Protein AF-A0A182KCG7-F1 (afdb_monomer_lite)

InterPro domains:
  IPR003410 HYR domain [PF02494] (87-164)
  IPR003410 HYR domain [PS50825] (84-166)

Organism: NCBI:txid43041

pLDDT: mean 88.71, std 16.13, range [39.72, 98.62]

Radius of gyration: 33.44 Å; chains: 1; bounding box: 53×42×130 Å

Foldseek 3Di:
DDEKDWADDAAAEDEAAPVDDFKDKDFDDHIDIPDDLVPFKQKPVRVVSDRIDIDGAAKDKMKIWGQDPPDRHIDMDIYMYGYDYDDAWDFPDADAAAEEEDDDPDQWDQAADDDTDTADPNGWDDKDKPDHRRDTDGAAKDKIKIWIAGPSGHIDIHIYIYHYHYDVVVVPDDDPDPPDDDDDDDDDDDD

Sequence (191 aa):
YPQPKLSCPISVNVELHPNETETTTVKLRRPETDVSWERDVQVEPYWVKKDSFPLPLGSLNVSYTARHPVSKLHTECNFLINVLPGSPPRVDFCPDTQVYTIEGRHQSVKATWEEPVFSDNVGVVTITKSNSPGTDFGAGSHLITYEAHDDAEWKSKCVFKIVVNVNPDQQQQPTAQSHFQLPILYNRFYF

Secondary structure (DSSP, 8-state):
-PPPPB-PPPPEEEE--TT-SSEEEEEPPPPPBSS-HHHHEEEESGGGGSSEEEEESEEEEEEEEEE-SSSS-EEEEEEEEEEE---PPEEEE-PPPEEEEE-TT-SEEE---PPPEEE-SS-EEEEEESS-TT-EEESEEEEEEEEEEETT--EEEEEEEEEEEE-GGGTT-------------------

Structur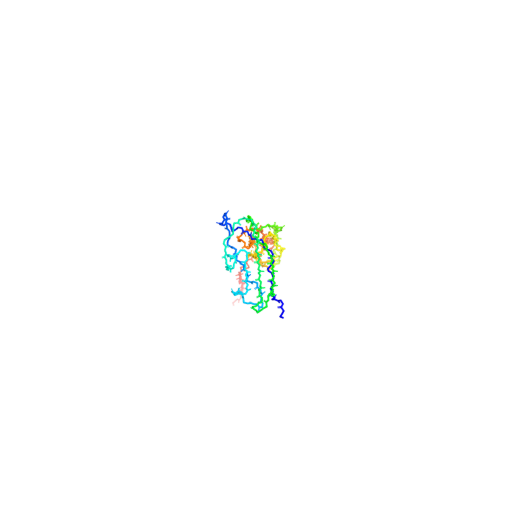e (mmCIF, N/CA/C/O backbone):
data_AF-A0A182KCG7-F1
#
_entry.id   AF-A0A182KCG7-F1
#
loop_
_atom_site.group_PDB
_atom_site.id
_atom_site.type_symbol
_atom_site.label_atom_id
_atom_site.label_alt_id
_atom_site.label_comp_id
_atom_site.label_asym_id
_atom_site.label_entity_id
_atom_site.label_seq_id
_atom_site.pdbx_PDB_ins_code
_atom_site.Cartn_x
_atom_site.Cartn_y
_atom_site.Cartn_z
_atom_site.occupancy
_atom_site.B_iso_or_equiv
_atom_site.auth_seq_id
_atom_site.auth_comp_id
_atom_site.auth_asym_id
_atom_site.auth_atom_id
_atom_site.pdbx_PDB_model_num
ATOM 1 N N . TYR A 1 1 ? 20.107 -20.471 -30.897 1.00 81.38 1 TYR A N 1
ATOM 2 C CA . TYR A 1 1 ? 20.119 -19.796 -29.585 1.00 81.38 1 TYR A CA 1
ATOM 3 C C . TYR A 1 1 ? 18.685 -19.479 -29.202 1.00 81.38 1 TYR A C 1
ATOM 5 O O . TYR A 1 1 ? 17.957 -19.075 -30.103 1.00 81.38 1 TYR A O 1
ATOM 13 N N . PRO A 1 2 ? 18.248 -19.726 -27.955 1.00 89.50 2 PRO A N 1
ATOM 14 C CA . PRO A 1 2 ? 16.919 -19.315 -27.507 1.00 89.50 2 PRO A CA 1
ATOM 15 C C . PRO A 1 2 ? 16.838 -17.787 -27.357 1.00 89.50 2 PRO A C 1
ATOM 17 O O . PRO A 1 2 ? 17.862 -17.120 -27.192 1.00 89.50 2 PRO A O 1
ATOM 20 N N . GLN A 1 3 ? 15.624 -17.238 -27.430 1.00 92.81 3 GLN A N 1
ATOM 21 C CA . GLN A 1 3 ? 15.374 -15.853 -27.023 1.00 92.81 3 GLN A CA 1
ATOM 22 C C . GLN A 1 3 ? 15.614 -15.702 -25.509 1.00 92.81 3 GLN A C 1
ATOM 24 O O . GLN A 1 3 ? 15.279 -16.632 -24.769 1.00 92.81 3 GLN A O 1
ATOM 29 N N . PRO A 1 4 ? 16.175 -14.566 -25.049 1.00 95.81 4 PRO A N 1
ATOM 30 C CA . PRO A 1 4 ? 16.338 -14.288 -23.625 1.00 95.81 4 PRO A CA 1
ATOM 31 C C . PRO A 1 4 ? 15.014 -14.363 -22.871 1.00 95.81 4 PRO A C 1
ATOM 33 O O . PRO A 1 4 ? 13.979 -13.900 -23.358 1.00 95.81 4 PRO A O 1
ATOM 36 N N . LYS A 1 5 ? 15.049 -14.897 -21.656 1.00 95.12 5 LYS A N 1
ATOM 37 C CA . LYS A 1 5 ? 13.919 -14.833 -20.735 1.00 95.12 5 LYS A CA 1
ATOM 38 C C . LYS A 1 5 ? 13.948 -13.494 -20.015 1.00 95.12 5 LYS A C 1
ATOM 40 O O . LYS A 1 5 ? 14.969 -13.103 -19.453 1.00 95.12 5 LYS A O 1
ATOM 45 N N . LEU A 1 6 ? 12.813 -12.807 -20.012 1.00 95.69 6 LEU A N 1
ATOM 46 C CA . LEU A 1 6 ? 12.610 -11.559 -19.289 1.00 95.69 6 LEU A CA 1
ATOM 47 C C . LEU A 1 6 ? 11.229 -11.605 -18.635 1.00 95.69 6 LEU A C 1
ATOM 49 O O . LEU A 1 6 ? 10.216 -11.664 -19.328 1.00 95.69 6 LEU A O 1
ATOM 53 N N . SER A 1 7 ? 11.202 -11.630 -17.306 1.00 95.25 7 SER A N 1
ATOM 54 C CA . SER A 1 7 ? 9.976 -11.543 -16.519 1.00 95.25 7 SER A CA 1
ATOM 55 C C . SER A 1 7 ? 9.577 -10.079 -16.407 1.00 95.25 7 SER A C 1
ATOM 57 O O . SER A 1 7 ? 10.252 -9.282 -15.751 1.00 95.25 7 SER A O 1
ATOM 59 N N . CYS A 1 8 ? 8.520 -9.716 -17.121 1.00 90.31 8 CYS A N 1
ATOM 60 C CA . CYS A 1 8 ? 8.134 -8.328 -17.300 1.00 90.31 8 CYS A CA 1
ATOM 61 C C . CYS A 1 8 ? 7.394 -7.792 -16.076 1.00 90.31 8 CYS A C 1
ATOM 63 O O . CYS A 1 8 ? 6.446 -8.436 -15.616 1.00 90.31 8 CYS A O 1
ATOM 65 N N . PRO A 1 9 ? 7.791 -6.616 -15.558 1.00 92.56 9 PRO A N 1
ATOM 66 C CA . PRO A 1 9 ? 7.015 -5.937 -14.537 1.00 92.56 9 PRO A CA 1
ATOM 67 C C . PRO A 1 9 ? 5.600 -5.646 -15.038 1.00 92.56 9 PRO A C 1
ATOM 69 O O . PRO A 1 9 ? 5.384 -5.374 -16.220 1.00 92.56 9 PRO A O 1
ATOM 72 N N . ILE A 1 10 ? 4.640 -5.683 -14.121 1.00 92.31 10 ILE A N 1
ATOM 73 C CA . ILE A 1 10 ? 3.302 -5.154 -14.378 1.00 92.31 10 ILE A CA 1
ATOM 74 C C . ILE A 1 10 ? 3.326 -3.629 -14.260 1.00 92.31 10 ILE A C 1
ATOM 76 O O . ILE A 1 10 ? 4.181 -3.070 -13.572 1.00 92.31 10 ILE A O 1
ATOM 80 N N . SER A 1 11 ? 2.376 -2.958 -14.909 1.00 94.19 11 SER A N 1
ATOM 81 C CA . SER A 1 11 ? 2.168 -1.528 -14.683 1.00 94.19 11 SER A CA 1
ATOM 82 C C . SER A 1 11 ? 1.791 -1.271 -13.224 1.00 94.19 11 SER A C 1
ATOM 84 O O . SER A 1 11 ? 1.017 -2.032 -12.641 1.00 94.19 11 SER A O 1
ATOM 86 N N . VAL A 1 12 ? 2.323 -0.193 -12.655 1.00 92.31 12 VAL A N 1
ATOM 87 C CA . VAL A 1 12 ? 2.143 0.165 -11.244 1.00 92.31 12 VAL A CA 1
ATOM 88 C C . VAL A 1 12 ? 1.595 1.578 -11.106 1.00 92.31 12 VAL A C 1
ATOM 90 O O . VAL A 1 12 ? 1.937 2.473 -11.883 1.00 92.31 12 VAL A O 1
ATOM 93 N N . ASN A 1 13 ? 0.758 1.767 -10.092 1.00 93.44 13 ASN A N 1
ATOM 94 C CA . ASN A 1 13 ? 0.335 3.080 -9.631 1.00 93.44 13 ASN A CA 1
ATOM 95 C C . ASN A 1 13 ? 1.096 3.388 -8.342 1.00 93.44 13 ASN A C 1
ATOM 97 O O . ASN A 1 13 ? 1.209 2.523 -7.478 1.00 93.44 13 ASN A O 1
ATOM 101 N N . VAL A 1 14 ? 1.618 4.601 -8.242 1.00 93.81 14 VAL A N 1
ATOM 102 C CA . VAL A 1 14 ? 2.327 5.122 -7.075 1.00 93.81 14 VAL A CA 1
ATOM 103 C C . VAL A 1 14 ? 1.690 6.457 -6.725 1.00 93.81 14 VAL A C 1
ATOM 105 O O . VAL A 1 14 ? 1.282 7.202 -7.616 1.00 93.81 14 VAL A O 1
ATOM 108 N N . GLU A 1 15 ? 1.598 6.769 -5.445 1.00 95.19 15 GLU A N 1
ATOM 109 C CA . GLU A 1 15 ? 1.080 8.048 -4.978 1.00 95.19 15 GLU A CA 1
ATOM 110 C C . GLU A 1 15 ? 2.187 8.958 -4.465 1.00 95.19 15 GLU A C 1
ATOM 112 O O . GLU A 1 15 ? 3.252 8.502 -4.051 1.00 95.19 15 GLU A O 1
ATOM 117 N N . LEU A 1 16 ? 1.925 10.265 -4.487 1.00 95.00 16 LEU A N 1
ATOM 118 C CA . LEU A 1 16 ? 2.764 11.214 -3.770 1.00 95.00 16 LEU A CA 1
ATOM 119 C C . LEU A 1 16 ? 2.693 10.943 -2.269 1.00 95.00 16 LEU A C 1
ATOM 121 O O . LEU A 1 16 ? 1.606 10.838 -1.696 1.00 95.00 16 LEU A O 1
ATOM 125 N N . HIS A 1 17 ? 3.858 10.914 -1.632 1.00 92.75 17 HIS A N 1
ATOM 126 C CA . HIS A 1 17 ? 3.949 10.861 -0.183 1.00 92.75 17 HIS A CA 1
ATOM 127 C C . HIS A 1 17 ? 3.281 12.110 0.442 1.00 92.75 17 HIS A C 1
ATOM 129 O O . HIS A 1 17 ? 3.408 13.198 -0.121 1.00 92.75 17 HIS A O 1
ATOM 135 N N . PRO A 1 18 ? 2.638 12.032 1.627 1.00 91.81 18 PRO A N 1
ATOM 136 C CA . PRO A 1 18 ? 1.952 13.166 2.264 1.00 91.81 18 PRO A CA 1
ATOM 137 C C . PRO A 1 18 ? 2.795 14.439 2.448 1.00 91.81 18 PRO A C 1
ATOM 139 O O . PRO A 1 18 ? 2.262 15.543 2.532 1.00 91.81 18 PRO A O 1
ATOM 142 N N . ASN A 1 19 ? 4.119 14.280 2.536 1.00 90.88 19 ASN A N 1
ATOM 143 C CA . ASN A 1 19 ? 5.079 15.380 2.693 1.00 90.88 19 ASN A CA 1
ATOM 144 C C . ASN A 1 19 ? 5.654 15.898 1.360 1.00 90.88 19 ASN A C 1
ATOM 146 O O . ASN A 1 19 ? 6.488 16.802 1.371 1.00 90.88 19 ASN A O 1
ATOM 150 N N . GLU A 1 20 ? 5.260 15.318 0.229 1.00 88.50 20 GLU A N 1
ATOM 151 C CA . GLU A 1 20 ? 5.727 15.665 -1.111 1.00 88.50 20 GLU A CA 1
ATOM 152 C C . GLU A 1 20 ? 4.579 16.284 -1.921 1.00 88.50 20 GLU A C 1
ATOM 154 O O . GLU A 1 20 ? 3.439 15.830 -1.861 1.00 88.50 20 GLU A O 1
ATOM 159 N N . THR A 1 21 ? 4.863 17.333 -2.695 1.00 82.19 21 THR A N 1
ATOM 160 C CA . THR A 1 21 ? 3.825 18.065 -3.451 1.00 82.19 21 THR A CA 1
ATOM 161 C C . THR A 1 21 ? 3.986 17.995 -4.965 1.00 82.19 21 THR A C 1
ATOM 163 O O . THR A 1 21 ? 3.053 18.329 -5.688 1.00 82.19 21 THR A O 1
ATOM 166 N N . GLU A 1 22 ? 5.155 17.588 -5.461 1.00 85.50 22 GLU A N 1
ATOM 167 C CA . GLU A 1 22 ? 5.487 17.664 -6.892 1.00 85.50 22 GLU A CA 1
ATOM 168 C C . GLU A 1 22 ? 6.018 16.347 -7.452 1.00 85.50 22 GLU A C 1
ATOM 170 O O . GLU A 1 22 ? 5.610 15.931 -8.536 1.00 85.50 22 GLU A O 1
ATOM 175 N N . THR A 1 23 ? 6.918 15.689 -6.721 1.00 93.00 23 THR A N 1
ATOM 176 C CA . THR A 1 23 ? 7.573 14.452 -7.151 1.00 93.00 23 THR A CA 1
ATOM 177 C C . THR A 1 23 ? 7.614 13.444 -6.026 1.00 93.00 23 THR A C 1
ATOM 179 O O . THR A 1 23 ? 7.797 13.850 -4.883 1.00 93.00 23 THR A O 1
ATOM 182 N N . THR A 1 24 ? 7.580 12.159 -6.369 1.00 93.25 24 THR A N 1
ATOM 183 C CA . THR A 1 24 ? 7.858 11.077 -5.424 1.00 93.25 24 THR A CA 1
ATOM 184 C C . THR A 1 24 ? 8.972 10.162 -5.901 1.00 93.25 24 THR A C 1
ATOM 186 O O . THR A 1 24 ? 9.242 10.054 -7.101 1.00 93.25 24 THR A O 1
ATOM 189 N N . THR A 1 25 ? 9.658 9.522 -4.958 1.00 92.69 25 THR A N 1
ATOM 190 C CA . THR A 1 25 ? 10.745 8.592 -5.264 1.00 92.69 25 THR A CA 1
ATOM 191 C C . THR A 1 25 ? 10.182 7.212 -5.565 1.00 92.69 25 THR A C 1
ATOM 193 O O . THR A 1 25 ? 9.774 6.482 -4.667 1.00 92.69 25 THR A O 1
ATOM 196 N N . VAL A 1 26 ? 10.243 6.808 -6.832 1.00 92.94 26 VAL A N 1
ATOM 197 C CA . VAL A 1 26 ? 9.834 5.469 -7.253 1.00 92.94 26 VAL A CA 1
ATOM 198 C C . VAL A 1 26 ? 11.023 4.522 -7.159 1.00 92.94 26 VAL A C 1
ATOM 200 O O . VAL A 1 26 ? 12.114 4.816 -7.656 1.00 92.94 26 VAL A O 1
ATOM 203 N N . LYS A 1 27 ? 10.806 3.361 -6.536 1.00 91.19 27 LYS A N 1
ATOM 204 C CA . LYS A 1 27 ? 11.775 2.265 -6.472 1.00 91.19 27 LYS A CA 1
ATOM 205 C C . LYS A 1 27 ? 11.254 1.071 -7.257 1.00 91.19 27 LYS A C 1
ATOM 207 O O . LYS A 1 27 ? 10.249 0.470 -6.889 1.00 91.19 27 LYS A O 1
ATOM 212 N N . LEU A 1 28 ? 11.966 0.690 -8.313 1.00 89.50 28 LEU A N 1
ATOM 213 C CA . LEU A 1 28 ? 11.598 -0.467 -9.123 1.00 89.50 28 LEU A CA 1
ATOM 214 C C . LEU A 1 28 ? 12.374 -1.706 -8.694 1.00 89.50 28 LEU A C 1
ATOM 216 O O . LEU A 1 28 ? 13.587 -1.673 -8.478 1.00 89.50 28 LEU A O 1
ATOM 220 N N . ARG A 1 29 ? 11.676 -2.841 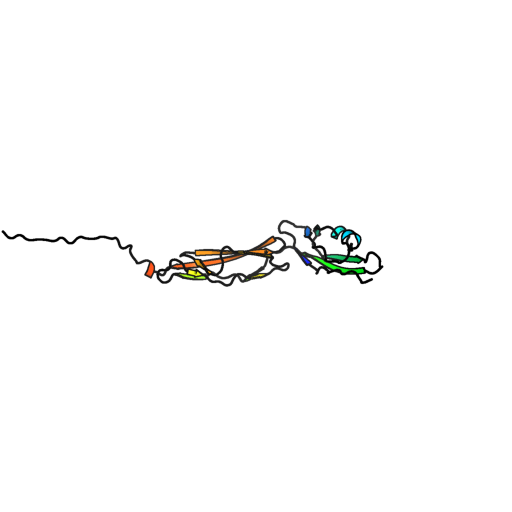-8.621 1.00 87.81 29 ARG A N 1
ATOM 221 C CA . ARG A 1 29 ? 12.342 -4.138 -8.518 1.00 87.81 29 ARG A CA 1
ATOM 222 C C . ARG A 1 29 ? 12.936 -4.490 -9.880 1.00 87.81 29 ARG A C 1
ATOM 224 O O . ARG A 1 29 ? 12.253 -4.402 -10.897 1.00 87.81 29 ARG A O 1
ATOM 231 N N . ARG A 1 30 ? 14.192 -4.941 -9.886 1.00 90.38 30 ARG A N 1
ATOM 232 C CA . ARG A 1 30 ? 14.831 -5.457 -11.102 1.00 90.38 30 ARG A CA 1
ATOM 233 C C . ARG A 1 30 ? 14.049 -6.667 -11.636 1.00 90.38 30 ARG A C 1
ATOM 235 O O . ARG A 1 30 ? 13.668 -7.522 -10.832 1.00 90.38 30 ARG A O 1
ATOM 242 N N . PRO A 1 31 ? 13.816 -6.754 -12.955 1.00 92.00 31 PRO A N 1
ATOM 243 C CA . PRO A 1 31 ? 13.122 -7.884 -13.551 1.00 92.00 31 PRO A CA 1
ATOM 244 C C . PRO A 1 31 ? 13.988 -9.144 -13.467 1.00 92.00 31 PRO A C 1
ATOM 246 O O . PRO A 1 31 ? 15.219 -9.079 -13.506 1.00 92.00 31 PRO A O 1
ATOM 249 N N . GLU A 1 32 ? 13.346 -10.305 -13.394 1.00 94.50 32 GLU A N 1
ATOM 250 C CA . GLU A 1 32 ? 14.059 -11.578 -13.483 1.00 94.50 32 GLU A CA 1
ATOM 251 C C . GLU A 1 32 ? 14.421 -11.866 -14.942 1.00 94.50 32 GLU A C 1
ATOM 253 O O . GLU A 1 32 ? 13.578 -11.780 -15.836 1.00 94.50 32 GLU A O 1
ATOM 258 N N . THR A 1 33 ? 15.681 -12.207 -15.203 1.00 95.44 33 THR A N 1
ATOM 259 C CA . THR A 1 33 ? 16.167 -12.500 -16.554 1.00 95.44 33 THR A CA 1
ATOM 260 C C . THR A 1 33 ? 17.321 -13.498 -16.523 1.00 95.44 33 THR A C 1
ATOM 262 O O . THR A 1 33 ? 18.000 -13.639 -15.507 1.00 95.44 33 THR A O 1
ATOM 265 N N . ASP A 1 34 ? 17.534 -14.210 -17.631 1.00 95.25 34 ASP A N 1
ATOM 266 C CA . ASP A 1 34 ? 18.640 -15.157 -17.813 1.00 95.25 34 ASP A CA 1
ATOM 267 C C . ASP A 1 34 ? 19.892 -14.536 -18.465 1.00 95.25 34 ASP A C 1
ATOM 269 O O . ASP A 1 34 ? 20.889 -15.232 -18.670 1.00 95.25 34 ASP A O 1
ATOM 273 N N . VAL A 1 35 ? 19.874 -13.230 -18.759 1.00 95.38 35 VAL A N 1
ATOM 274 C CA . VAL A 1 35 ? 21.031 -12.468 -19.262 1.00 95.38 35 VAL A CA 1
ATOM 275 C C . VAL A 1 35 ? 21.566 -11.480 -18.218 1.00 95.38 35 VAL A C 1
ATOM 277 O O . VAL A 1 35 ? 20.955 -11.247 -17.178 1.00 95.38 35 VAL A O 1
ATOM 280 N N . SER A 1 36 ? 22.737 -10.882 -18.462 1.00 95.06 36 SER A N 1
ATOM 281 C CA . SER A 1 36 ? 23.317 -9.919 -17.517 1.00 95.06 36 SER A CA 1
ATOM 282 C C . SER A 1 36 ? 22.550 -8.596 -17.529 1.00 95.06 36 SER A C 1
ATOM 284 O O . SER A 1 36 ? 22.545 -7.900 -18.542 1.00 95.06 36 SER A O 1
ATOM 286 N N . TRP A 1 37 ? 21.975 -8.198 -16.391 1.00 93.94 37 TRP A N 1
ATOM 287 C CA . TRP A 1 37 ? 21.293 -6.904 -16.233 1.00 93.94 37 TRP A CA 1
ATOM 288 C C . TRP A 1 37 ? 22.163 -5.712 -16.664 1.00 93.94 37 TRP A C 1
ATOM 290 O O . TRP A 1 37 ? 21.715 -4.821 -17.387 1.00 93.94 37 TRP A O 1
ATOM 300 N N . GLU A 1 38 ? 23.435 -5.698 -16.265 1.00 94.00 38 GLU A N 1
ATOM 301 C CA . GLU A 1 38 ? 24.303 -4.548 -16.526 1.00 94.00 38 GLU A CA 1
ATOM 302 C C . GLU A 1 38 ? 24.696 -4.434 -17.997 1.00 94.00 38 GLU A C 1
ATOM 304 O O . GLU A 1 38 ? 24.665 -3.342 -18.565 1.00 94.00 38 GLU A O 1
ATOM 309 N N . ARG A 1 39 ? 25.021 -5.567 -18.624 1.00 94.69 39 ARG A N 1
ATOM 310 C CA . ARG A 1 39 ? 25.594 -5.599 -19.974 1.00 94.69 39 ARG A CA 1
ATOM 311 C C . ARG A 1 39 ? 24.550 -5.791 -21.069 1.00 94.69 39 ARG A C 1
ATOM 313 O O . ARG A 1 39 ? 24.646 -5.162 -22.117 1.00 94.69 39 ARG A O 1
ATOM 320 N N . ASP A 1 40 ? 23.593 -6.679 -20.835 1.00 95.69 40 ASP A N 1
ATOM 321 C CA . ASP A 1 40 ? 22.749 -7.255 -21.883 1.00 95.69 40 ASP A CA 1
ATOM 322 C C . ASP A 1 40 ? 21.303 -6.725 -21.840 1.00 95.69 40 ASP A C 1
ATOM 324 O O . ASP A 1 40 ? 20.550 -6.930 -22.794 1.00 95.69 40 ASP A O 1
ATOM 328 N N . VAL A 1 41 ? 20.914 -6.018 -20.768 1.00 95.75 41 VAL A N 1
ATOM 329 C CA . VAL A 1 41 ? 19.599 -5.371 -20.642 1.00 95.75 41 VAL A CA 1
ATOM 330 C C . VAL A 1 41 ? 19.702 -3.863 -20.868 1.00 95.75 41 VAL A C 1
ATOM 332 O O . VAL A 1 41 ? 20.442 -3.145 -20.185 1.00 95.75 41 VAL A O 1
ATOM 335 N N . GLN A 1 42 ? 18.927 -3.376 -21.831 1.00 95.94 42 GLN A N 1
ATOM 336 C CA . GLN A 1 42 ? 18.728 -1.960 -22.120 1.00 95.94 42 GLN A CA 1
ATOM 337 C C . GLN A 1 42 ? 17.396 -1.503 -21.528 1.00 95.94 42 GLN A C 1
ATOM 339 O O . GLN A 1 42 ? 16.414 -2.240 -21.562 1.00 95.94 42 GLN A O 1
ATOM 344 N N . VAL A 1 43 ? 17.385 -0.292 -20.980 1.00 96.19 43 VAL A N 1
ATOM 345 C CA . VAL A 1 43 ? 16.207 0.321 -20.365 1.00 96.19 43 VAL A CA 1
ATOM 346 C C . VAL A 1 43 ? 15.959 1.654 -21.047 1.00 96.19 43 VAL A C 1
ATOM 348 O O . VAL A 1 43 ? 16.896 2.437 -21.206 1.00 96.19 43 VAL A O 1
ATOM 351 N N . GLU A 1 44 ? 14.713 1.921 -21.411 1.00 96.31 44 GLU A N 1
ATOM 352 C CA . GLU A 1 44 ? 14.280 3.203 -21.947 1.00 96.31 44 GLU A CA 1
ATOM 353 C C . GLU A 1 44 ? 13.116 3.754 -21.108 1.00 96.31 44 GLU A C 1
ATOM 355 O O . GLU A 1 44 ? 12.123 3.054 -20.930 1.00 96.31 44 GLU A O 1
ATOM 360 N N . PRO A 1 45 ? 13.224 4.980 -20.565 1.00 96.12 45 PRO A N 1
ATOM 361 C CA . PRO A 1 45 ? 14.389 5.860 -20.642 1.00 96.12 45 PRO A CA 1
ATOM 362 C C . PRO A 1 45 ? 15.569 5.381 -19.776 1.00 96.12 45 PRO A C 1
ATOM 364 O O . PRO A 1 45 ? 15.392 4.838 -18.690 1.00 96.12 45 PRO A O 1
ATOM 367 N N . TYR A 1 46 ? 16.802 5.620 -20.239 1.00 94.56 46 TYR A N 1
ATOM 368 C CA . TYR A 1 46 ? 18.025 5.045 -19.646 1.00 94.56 46 TYR A CA 1
ATOM 369 C C . TYR A 1 46 ? 18.218 5.346 -18.152 1.00 94.56 46 TYR A C 1
ATOM 371 O O . TYR A 1 46 ? 18.826 4.557 -17.428 1.00 94.56 46 TYR A O 1
ATOM 379 N N . TRP A 1 47 ? 17.709 6.484 -17.674 1.00 92.94 47 TRP A N 1
ATOM 380 C CA . TRP A 1 47 ? 17.832 6.897 -16.279 1.00 92.94 47 TRP A CA 1
ATOM 381 C C . TRP A 1 47 ? 16.976 6.052 -15.320 1.00 92.94 47 TRP A C 1
ATOM 383 O O . TRP A 1 47 ? 17.290 6.022 -14.131 1.00 92.94 47 TRP A O 1
ATOM 393 N N . VAL A 1 48 ? 15.986 5.304 -15.829 1.00 93.56 48 VAL A N 1
ATOM 394 C CA . VAL A 1 48 ? 15.174 4.328 -15.072 1.00 93.56 48 VAL A CA 1
ATOM 395 C C . VAL A 1 48 ? 15.970 3.071 -14.714 1.00 93.56 48 VAL A C 1
ATOM 397 O O . VAL A 1 48 ? 15.564 2.305 -13.849 1.00 93.56 48 VAL A O 1
ATOM 400 N N . LYS A 1 49 ? 17.146 2.853 -15.322 1.00 92.06 49 LYS A N 1
ATOM 401 C CA . LYS A 1 49 ? 18.023 1.727 -14.959 1.00 92.06 49 LYS A CA 1
ATOM 402 C C . LYS A 1 49 ? 18.564 1.828 -13.519 1.00 92.06 49 LYS A C 1
ATOM 404 O O . LYS A 1 49 ? 19.095 0.850 -12.999 1.00 92.06 49 LYS A O 1
ATOM 409 N N . LYS A 1 50 ? 18.448 3.000 -12.880 1.00 89.44 50 LYS A N 1
ATOM 410 C CA . LYS A 1 50 ? 18.767 3.208 -11.460 1.00 89.44 50 LYS A CA 1
ATOM 411 C C . LYS A 1 50 ? 17.741 2.506 -10.567 1.00 89.44 50 LYS A C 1
ATOM 413 O O . LYS A 1 50 ? 16.575 2.408 -10.923 1.00 89.44 50 LYS A O 1
ATOM 418 N N . ASP A 1 51 ? 18.160 2.096 -9.371 1.00 82.88 51 ASP A N 1
ATOM 419 C CA . ASP A 1 51 ? 17.264 1.419 -8.422 1.00 82.88 51 ASP A CA 1
ATOM 420 C C . ASP A 1 51 ? 16.145 2.345 -7.895 1.00 82.88 51 ASP A C 1
ATOM 422 O O . ASP A 1 51 ? 15.058 1.869 -7.567 1.00 82.88 51 ASP A O 1
ATOM 426 N N . SER A 1 52 ? 16.392 3.659 -7.827 1.00 92.12 52 SER A N 1
ATOM 427 C CA . SER A 1 52 ? 15.388 4.666 -7.474 1.00 92.12 52 SER A CA 1
ATOM 428 C C . SER A 1 52 ? 15.577 5.978 -8.233 1.00 92.12 52 SER A C 1
ATOM 430 O O . SER A 1 52 ? 16.696 6.358 -8.603 1.00 92.12 52 SER A O 1
ATOM 432 N N . PHE A 1 53 ? 14.468 6.671 -8.482 1.00 93.69 53 PHE A N 1
ATOM 433 C CA . PHE A 1 53 ? 14.452 7.952 -9.183 1.00 93.69 53 PHE A CA 1
ATOM 434 C C . PHE A 1 53 ? 13.177 8.748 -8.854 1.00 93.69 53 PHE A C 1
ATOM 436 O O . PHE A 1 53 ? 12.129 8.148 -8.613 1.00 93.69 53 PHE A O 1
ATOM 443 N N . PRO A 1 54 ? 13.248 10.092 -8.838 1.00 94.12 54 PRO A N 1
ATOM 444 C CA . PRO A 1 54 ? 12.074 10.927 -8.630 1.00 94.12 54 PRO A CA 1
ATOM 445 C C . PRO A 1 54 ? 11.229 10.988 -9.904 1.00 94.12 54 PRO A C 1
ATOM 447 O O . PRO A 1 54 ? 11.769 11.174 -10.998 1.00 94.12 54 PRO A O 1
ATOM 450 N N . LEU A 1 55 ? 9.911 10.879 -9.761 1.00 95.25 55 LEU A N 1
ATOM 451 C CA . LEU A 1 55 ? 8.948 11.103 -10.835 1.00 95.25 55 LEU A CA 1
ATOM 452 C C . LEU A 1 55 ? 7.911 12.149 -10.421 1.00 95.25 55 LEU A C 1
ATOM 454 O O . LEU A 1 55 ? 7.417 12.085 -9.293 1.00 95.25 55 LEU A O 1
ATOM 458 N N . PRO A 1 56 ? 7.556 13.087 -11.316 1.00 95.56 56 PRO A N 1
ATOM 459 C CA . PRO A 1 56 ? 6.417 13.965 -11.106 1.00 95.56 56 PRO A CA 1
ATOM 460 C C . PRO A 1 56 ? 5.097 13.226 -11.343 1.00 95.56 56 PRO A C 1
ATOM 462 O O . PRO A 1 56 ? 5.081 12.128 -11.903 1.00 95.56 56 PRO A O 1
ATOM 465 N N . LEU A 1 57 ? 3.991 13.878 -10.983 1.00 94.56 57 LEU A N 1
ATOM 466 C CA . LEU A 1 57 ? 2.644 13.450 -11.368 1.00 94.56 57 LEU A CA 1
ATOM 467 C C . LEU A 1 57 ? 2.539 13.173 -12.878 1.00 94.56 57 LEU A C 1
ATOM 469 O O . LEU A 1 57 ? 3.045 13.938 -13.703 1.00 94.56 57 LEU A O 1
ATOM 473 N N . GLY A 1 58 ? 1.823 12.107 -13.232 1.00 95.00 58 GLY A N 1
ATOM 474 C CA . GLY A 1 58 ? 1.612 11.682 -14.615 1.00 95.00 58 GLY A CA 1
ATOM 475 C C . GLY A 1 58 ? 2.062 10.247 -14.870 1.00 95.00 58 GLY A C 1
ATOM 476 O O . GLY A 1 58 ? 2.245 9.461 -13.947 1.00 95.00 58 GLY A O 1
ATOM 477 N N . SER A 1 59 ? 2.220 9.891 -16.142 1.00 95.75 59 SER A N 1
ATOM 478 C CA . SER A 1 59 ? 2.535 8.522 -16.557 1.00 95.75 59 SER A CA 1
ATOM 479 C C . SER A 1 59 ? 3.886 8.456 -17.258 1.00 95.75 59 SER A C 1
ATOM 481 O O . SER A 1 59 ? 4.151 9.226 -18.182 1.00 95.75 59 SER A O 1
ATOM 483 N N . LEU A 1 60 ? 4.713 7.490 -16.866 1.00 96.31 60 LEU A N 1
ATOM 484 C CA . LEU A 1 60 ? 5.965 7.150 -17.531 1.00 96.31 60 LEU A CA 1
ATOM 485 C C . LEU A 1 60 ? 5.860 5.763 -18.162 1.00 96.31 60 LEU A C 1
ATOM 487 O O . LEU A 1 60 ? 5.580 4.787 -17.470 1.00 96.31 60 LEU A O 1
ATOM 491 N N . ASN A 1 61 ? 6.137 5.670 -19.461 1.00 96.62 61 ASN A N 1
ATOM 492 C CA . ASN A 1 61 ? 6.300 4.389 -20.141 1.00 96.62 61 ASN A CA 1
ATOM 493 C C . ASN A 1 61 ? 7.758 3.939 -20.071 1.00 96.62 61 ASN A C 1
ATOM 495 O O . ASN A 1 61 ? 8.653 4.694 -20.457 1.00 96.62 61 ASN A O 1
ATOM 499 N N . VAL A 1 62 ? 7.976 2.720 -19.587 1.00 96.31 62 VAL A N 1
ATOM 500 C CA . VAL A 1 62 ? 9.297 2.113 -19.445 1.00 96.31 62 VAL A CA 1
ATOM 501 C C . VAL A 1 62 ? 9.377 0.880 -20.332 1.00 96.31 62 VAL A C 1
ATOM 503 O O . VAL A 1 62 ? 8.544 -0.014 -20.208 1.00 96.31 62 VAL A O 1
ATOM 506 N N . SER A 1 63 ? 10.402 0.818 -21.183 1.00 96.31 63 SER A N 1
ATOM 507 C CA . SER A 1 63 ? 10.749 -0.357 -21.987 1.00 96.31 63 SER A CA 1
ATOM 508 C C . SER A 1 63 ? 12.002 -1.030 -21.441 1.00 96.31 63 SER A C 1
ATOM 510 O O . SER A 1 63 ? 13.032 -0.382 -21.231 1.00 96.31 63 SER A O 1
ATOM 512 N N . TYR A 1 64 ? 11.934 -2.343 -21.238 1.00 96.56 64 TYR A N 1
ATOM 513 C CA . TYR A 1 64 ? 13.084 -3.201 -20.976 1.00 96.56 64 TYR A CA 1
ATOM 514 C C . TYR A 1 64 ? 13.342 -4.092 -22.183 1.00 96.56 64 TYR A C 1
ATOM 516 O O . TYR A 1 64 ? 12.461 -4.829 -22.612 1.00 96.56 64 TYR A O 1
ATOM 524 N N . THR A 1 65 ? 14.575 -4.086 -22.683 1.00 96.44 65 THR A N 1
ATOM 525 C CA . THR A 1 65 ? 15.022 -4.943 -23.786 1.00 96.44 65 THR A CA 1
ATOM 526 C C . THR A 1 65 ? 16.194 -5.810 -23.338 1.00 96.44 65 THR A C 1
ATOM 528 O O . THR A 1 65 ? 17.306 -5.315 -23.153 1.00 96.44 65 THR A O 1
ATOM 531 N N . ALA A 1 66 ? 15.971 -7.116 -23.205 1.00 97.12 66 ALA A N 1
ATOM 532 C CA . ALA A 1 66 ? 17.008 -8.109 -22.935 1.00 97.12 66 ALA A CA 1
ATOM 533 C C . ALA A 1 66 ? 17.558 -8.670 -24.253 1.00 97.12 66 ALA A C 1
ATOM 535 O O . ALA A 1 66 ? 16.809 -9.239 -25.050 1.00 97.12 66 ALA A O 1
ATOM 536 N N . ARG A 1 67 ? 18.865 -8.532 -24.500 1.00 96.00 67 ARG A N 1
ATOM 537 C CA . ARG A 1 67 ? 19.532 -9.017 -25.721 1.00 96.00 67 ARG A CA 1
ATOM 538 C C . ARG A 1 67 ? 20.378 -10.247 -25.423 1.00 96.00 67 ARG A C 1
ATOM 540 O O . ARG A 1 67 ? 21.104 -10.295 -24.439 1.00 96.00 67 ARG A O 1
ATOM 547 N N . HIS A 1 68 ? 20.328 -11.249 -26.295 1.00 95.94 68 HIS A N 1
ATOM 548 C CA . HIS A 1 68 ? 21.213 -12.400 -26.170 1.00 95.94 68 HIS A CA 1
ATOM 549 C C . HIS A 1 68 ? 22.661 -11.970 -26.494 1.00 95.94 68 HIS A C 1
ATOM 551 O O . HIS A 1 68 ? 22.880 -11.335 -27.521 1.00 95.94 68 HIS A O 1
ATOM 557 N N . PRO A 1 69 ? 23.685 -12.357 -25.710 1.00 91.88 69 PRO A N 1
ATOM 558 C CA . PRO A 1 69 ? 25.045 -11.819 -25.863 1.00 91.88 69 PRO A CA 1
ATOM 559 C C . PRO A 1 69 ? 25.736 -12.209 -27.181 1.00 91.88 69 PRO A C 1
ATOM 561 O O . PRO A 1 69 ? 26.555 -11.464 -27.707 1.00 91.88 69 PRO A O 1
ATOM 564 N N . VAL A 1 70 ? 25.420 -13.394 -27.718 1.00 92.44 70 VAL A N 1
ATOM 565 C CA . VAL A 1 70 ? 26.036 -13.923 -28.957 1.00 92.44 70 VAL A CA 1
ATOM 566 C C . VAL A 1 70 ? 25.126 -13.816 -30.185 1.00 92.44 70 VAL A C 1
ATOM 568 O O . VAL A 1 70 ? 25.598 -13.722 -31.313 1.00 92.44 70 VAL A O 1
ATOM 571 N N . SER A 1 71 ? 23.808 -13.860 -29.990 1.00 92.25 71 SER A N 1
ATOM 572 C CA . SER A 1 71 ? 22.849 -13.917 -31.094 1.00 92.25 71 SER A CA 1
ATOM 573 C C . SER A 1 71 ? 22.133 -12.579 -31.202 1.00 92.25 71 SER A C 1
ATOM 575 O O . SER A 1 71 ? 22.094 -11.822 -30.244 1.00 92.25 71 SER A O 1
ATOM 577 N N . LYS A 1 72 ? 21.525 -12.272 -32.348 1.00 89.69 72 LYS A N 1
ATOM 578 C CA . LYS A 1 72 ? 20.758 -11.023 -32.515 1.00 89.69 72 LYS A CA 1
ATOM 579 C C . LYS A 1 72 ? 19.353 -11.078 -31.890 1.00 89.69 72 LYS A C 1
ATOM 581 O O . LYS A 1 72 ? 18.564 -10.153 -32.072 1.00 89.69 72 LYS A O 1
ATOM 586 N N . LEU A 1 73 ? 19.020 -12.171 -31.201 1.00 96.00 73 LEU A N 1
ATOM 587 C CA . LEU A 1 73 ? 17.717 -12.358 -30.573 1.00 96.00 73 LEU A CA 1
ATOM 588 C C . LEU A 1 73 ? 17.592 -11.481 -29.327 1.00 96.00 73 LEU A C 1
ATOM 590 O O . LEU A 1 73 ? 18.545 -11.325 -28.565 1.00 96.00 73 LEU A O 1
ATOM 594 N N . HIS A 1 74 ? 16.403 -10.932 -29.124 1.00 95.88 74 HIS A N 1
ATOM 595 C CA . HIS A 1 74 ? 16.068 -10.116 -27.968 1.00 95.88 74 HIS A CA 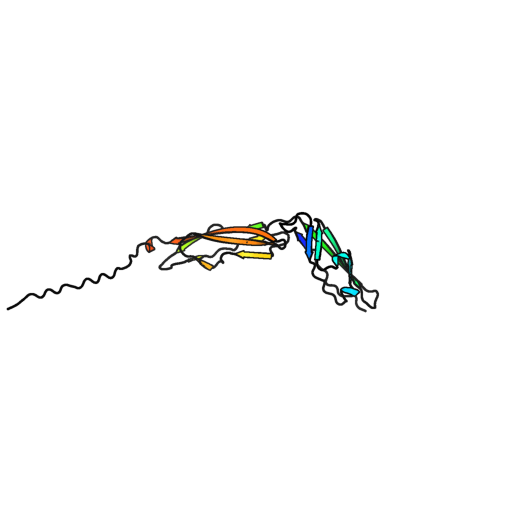1
ATOM 596 C C . HIS A 1 74 ? 14.608 -10.334 -27.575 1.00 95.88 74 HIS A C 1
ATOM 598 O O . HIS A 1 74 ? 13.814 -10.826 -28.380 1.00 95.88 74 HIS A O 1
ATOM 604 N N . THR A 1 75 ? 14.302 -9.954 -26.342 1.00 96.75 75 THR A N 1
ATOM 605 C CA . THR A 1 75 ? 12.959 -9.928 -25.765 1.00 96.75 75 THR A CA 1
ATOM 606 C C . THR A 1 75 ? 12.746 -8.540 -25.186 1.00 96.75 75 THR A C 1
ATOM 608 O O . THR A 1 75 ? 13.617 -8.032 -24.479 1.00 96.75 75 THR A O 1
ATOM 611 N N . GLU A 1 76 ? 11.614 -7.926 -25.502 1.00 95.62 76 GLU A N 1
ATOM 612 C CA . GLU A 1 76 ? 11.252 -6.588 -25.042 1.00 95.62 76 GLU A CA 1
ATOM 613 C C . GLU A 1 76 ? 9.927 -6.634 -24.286 1.00 95.62 76 GLU A C 1
ATOM 615 O O . GLU A 1 76 ? 9.038 -7.418 -24.630 1.00 95.62 76 GLU A O 1
ATOM 620 N N . CYS A 1 77 ? 9.782 -5.778 -23.277 1.00 94.38 77 CYS A N 1
ATOM 621 C CA . CYS A 1 77 ? 8.479 -5.472 -22.716 1.00 94.38 77 CYS A CA 1
ATOM 622 C C . CYS A 1 77 ? 8.374 -4.071 -22.145 1.00 94.38 77 CYS A C 1
ATOM 624 O O . CYS A 1 77 ? 9.357 -3.469 -21.719 1.00 94.38 77 CYS A O 1
ATOM 626 N N . ASN A 1 78 ? 7.127 -3.605 -22.120 1.00 95.81 78 ASN A N 1
ATOM 627 C CA . ASN A 1 78 ? 6.752 -2.261 -21.732 1.00 95.81 78 ASN A CA 1
ATOM 628 C C . ASN A 1 78 ? 5.798 -2.307 -20.546 1.00 95.81 78 ASN A C 1
ATOM 630 O O . ASN A 1 78 ? 4.907 -3.158 -20.501 1.00 95.81 78 ASN A O 1
ATOM 634 N N . PHE A 1 79 ? 5.957 -1.368 -19.624 1.00 95.81 79 PHE A N 1
ATOM 635 C CA . PHE A 1 79 ? 5.049 -1.171 -18.502 1.00 95.81 79 PHE A CA 1
ATOM 636 C C . PHE A 1 79 ? 4.933 0.315 -18.169 1.00 95.81 79 PHE A C 1
ATOM 638 O O . PHE A 1 79 ? 5.812 1.118 -18.488 1.00 95.81 79 PHE A O 1
ATOM 645 N N . LEU A 1 80 ? 3.820 0.680 -17.536 1.00 96.19 80 LEU A N 1
ATOM 646 C CA . LEU A 1 80 ? 3.550 2.053 -17.128 1.00 96.19 80 LEU A CA 1
ATOM 647 C C . LEU A 1 80 ? 3.802 2.232 -15.636 1.00 96.19 80 LEU A C 1
ATOM 649 O O . LEU A 1 80 ? 3.437 1.381 -14.826 1.00 96.19 80 LEU A O 1
ATOM 653 N N . ILE A 1 81 ? 4.365 3.381 -15.286 1.00 95.88 81 ILE A N 1
ATOM 654 C CA . ILE A 1 81 ? 4.402 3.893 -13.921 1.00 95.88 81 ILE A CA 1
ATOM 655 C C . ILE A 1 81 ? 3.508 5.123 -13.900 1.00 95.88 81 ILE A C 1
ATOM 657 O O . ILE A 1 81 ? 3.829 6.120 -14.547 1.00 95.88 81 ILE A O 1
ATOM 661 N N . ASN A 1 82 ? 2.385 5.051 -13.191 1.00 95.12 82 ASN A N 1
ATOM 662 C CA . ASN A 1 82 ? 1.491 6.189 -13.010 1.00 95.12 82 ASN A CA 1
ATOM 663 C C . ASN A 1 82 ? 1.713 6.782 -11.624 1.00 95.12 82 ASN A C 1
ATOM 665 O O . ASN A 1 82 ? 1.494 6.101 -10.628 1.00 95.12 82 ASN A O 1
ATOM 669 N N . VAL A 1 83 ? 2.117 8.045 -11.569 1.00 95.69 83 VAL A N 1
ATOM 670 C CA . VAL A 1 83 ? 2.202 8.817 -10.334 1.00 95.69 83 VAL A CA 1
ATOM 671 C C . VAL A 1 83 ? 0.921 9.628 -10.188 1.00 95.69 83 VAL A C 1
ATOM 673 O O . VAL A 1 83 ? 0.624 10.503 -11.009 1.00 95.69 83 VAL A O 1
ATOM 676 N N . LEU A 1 84 ? 0.153 9.304 -9.157 1.00 94.12 84 LEU A N 1
ATOM 677 C CA . LEU A 1 84 ? -1.142 9.891 -8.847 1.00 94.12 84 LEU A CA 1
ATOM 678 C C . LEU A 1 84 ? -1.020 10.870 -7.667 1.00 94.12 84 LEU A C 1
ATOM 680 O O . LEU A 1 84 ? -0.092 10.757 -6.860 1.00 94.12 84 LEU A O 1
ATOM 684 N N . PRO A 1 85 ? -1.945 11.839 -7.539 1.00 93.38 85 PRO A N 1
ATOM 685 C CA . PRO A 1 85 ? -2.102 12.577 -6.293 1.00 93.38 85 PRO A CA 1
ATOM 686 C C . PRO A 1 85 ? -2.373 11.600 -5.149 1.00 93.38 85 PRO A C 1
ATOM 688 O O . PRO A 1 85 ? -3.137 10.658 -5.334 1.00 93.38 85 PRO A O 1
ATOM 691 N N . GLY A 1 86 ? -1.755 11.839 -3.996 1.00 92.38 86 GLY A N 1
ATOM 692 C CA . GLY A 1 86 ? -1.929 10.977 -2.836 1.00 92.38 86 GLY A CA 1
ATOM 693 C C . GLY A 1 86 ? -3.283 11.152 -2.154 1.00 92.38 86 GLY A C 1
ATOM 694 O O . GLY A 1 86 ? -3.812 12.270 -2.097 1.00 92.38 86 GLY A O 1
ATOM 695 N N . SER A 1 87 ? -3.840 10.063 -1.631 1.00 94.12 87 SER A N 1
ATOM 696 C CA . SER A 1 87 ? -5.073 10.100 -0.850 1.00 94.12 87 SER A CA 1
ATOM 697 C C . SER A 1 87 ? -5.054 9.072 0.279 1.00 94.12 87 SER A C 1
ATOM 699 O O . SER A 1 87 ? -4.487 8.008 0.116 1.00 94.12 87 SER A O 1
ATOM 701 N N . PRO A 1 88 ? -5.650 9.366 1.448 1.00 95.81 88 PRO A N 1
ATOM 702 C CA . PRO A 1 88 ? -5.678 8.400 2.535 1.00 95.81 88 PRO A CA 1
ATOM 703 C C . PRO A 1 88 ? -6.604 7.217 2.234 1.00 95.81 88 PRO A C 1
ATOM 705 O O . PRO A 1 88 ? -7.672 7.434 1.647 1.00 95.81 88 PRO A O 1
ATOM 708 N N . PRO A 1 89 ? -6.303 6.017 2.777 1.00 97.62 89 PRO A N 1
ATOM 709 C CA . PRO A 1 89 ? -7.155 4.852 2.601 1.00 97.62 89 PRO A CA 1
ATOM 710 C C . PRO A 1 89 ? -8.594 5.135 3.021 1.00 97.62 89 PRO A C 1
ATOM 712 O O . PRO A 1 89 ? -8.856 5.692 4.094 1.00 97.62 89 PRO A O 1
ATOM 715 N N . ARG A 1 90 ? -9.560 4.698 2.220 1.00 97.50 90 ARG A N 1
ATOM 716 C CA . ARG A 1 90 ? -10.977 4.802 2.552 1.00 97.50 90 ARG A CA 1
ATOM 717 C C . ARG A 1 90 ? -11.341 3.788 3.629 1.00 97.50 90 ARG A C 1
ATOM 719 O O . ARG A 1 90 ? -10.974 2.621 3.553 1.00 97.50 90 ARG A O 1
ATOM 726 N N . VAL A 1 91 ? -12.123 4.229 4.610 1.00 98.06 91 VAL A N 1
ATOM 727 C CA . VAL A 1 91 ? -12.746 3.349 5.605 1.00 98.06 91 VAL A CA 1
ATOM 728 C C . VAL A 1 91 ? -14.065 2.838 5.023 1.00 98.06 91 VAL A C 1
ATOM 730 O O . VAL A 1 91 ? -15.046 3.578 4.989 1.00 98.06 91 VAL A O 1
ATOM 733 N N . ASP A 1 92 ? -14.084 1.603 4.526 1.00 98.12 92 ASP A N 1
ATOM 734 C CA . ASP A 1 92 ? -15.288 0.983 3.952 1.00 98.12 92 ASP A CA 1
ATOM 735 C C . ASP A 1 92 ? -16.243 0.482 5.034 1.00 98.12 92 ASP A C 1
ATOM 737 O O . ASP A 1 92 ? -17.462 0.530 4.873 1.00 98.12 92 ASP A O 1
ATOM 741 N N . PHE A 1 93 ? -15.683 0.010 6.148 1.00 98.25 93 PHE A N 1
ATOM 742 C CA . PHE A 1 93 ? -16.439 -0.438 7.306 1.00 98.25 93 PHE A CA 1
ATOM 743 C C . PHE A 1 93 ? -15.704 -0.087 8.596 1.00 98.25 93 PHE A C 1
ATOM 745 O O . PHE A 1 93 ? -14.503 -0.321 8.728 1.00 98.25 93 PHE A O 1
ATOM 752 N N . CYS A 1 94 ? -16.447 0.446 9.562 1.00 98.19 94 CYS A N 1
ATOM 753 C CA . CYS A 1 94 ? -15.974 0.721 10.909 1.00 98.19 94 CYS A CA 1
ATOM 754 C C . CYS A 1 94 ? -17.073 0.306 11.897 1.00 98.19 94 CYS A C 1
ATOM 756 O O . CYS A 1 94 ? -18.204 0.768 11.734 1.00 98.19 94 CYS A O 1
ATOM 758 N N . PRO A 1 95 ? -16.789 -0.556 12.889 1.00 98.19 95 PRO A N 1
ATOM 759 C CA . PRO A 1 95 ? -17.795 -0.992 13.848 1.00 98.19 95 PRO A CA 1
ATOM 760 C C . PRO A 1 95 ? -18.384 0.166 14.647 1.00 98.19 95 PRO A C 1
ATOM 762 O O . PRO A 1 95 ? -17.680 1.101 15.023 1.00 98.19 95 PRO A O 1
ATOM 765 N N . ASP A 1 96 ? -19.658 0.047 15.004 1.00 97.81 96 ASP A N 1
ATOM 766 C CA . ASP A 1 96 ? -20.255 0.904 16.019 1.00 97.81 96 ASP A CA 1
ATOM 767 C C . ASP A 1 96 ? -19.767 0.529 17.426 1.00 97.81 96 ASP A C 1
ATOM 769 O O . ASP A 1 96 ? -19.134 -0.508 17.661 1.00 97.81 96 ASP A O 1
ATOM 773 N N . THR A 1 97 ? -20.092 1.386 18.397 1.00 97.88 97 THR A N 1
ATOM 774 C CA . THR A 1 97 ? -19.847 1.093 19.813 1.00 97.88 97 THR A CA 1
ATOM 775 C C . THR A 1 97 ? -20.552 -0.196 20.227 1.00 97.88 97 THR A C 1
ATOM 777 O O . THR A 1 97 ? -21.763 -0.328 20.075 1.00 97.88 97 THR A O 1
ATOM 780 N N . GLN A 1 98 ? -19.793 -1.116 20.814 1.00 97.44 98 GLN A N 1
ATOM 781 C CA . GLN A 1 98 ? -20.289 -2.390 21.318 1.00 97.44 98 GLN A CA 1
ATOM 782 C C . GLN A 1 98 ? -20.523 -2.304 22.822 1.00 97.44 98 GLN A C 1
ATOM 784 O O . GLN A 1 98 ? -19.726 -1.702 23.545 1.00 97.44 98 GLN A O 1
ATOM 789 N N . VAL A 1 99 ? -21.589 -2.941 23.301 1.00 97.50 99 VAL A N 1
ATOM 790 C CA . VAL A 1 99 ? -21.948 -2.959 24.722 1.00 97.50 99 VAL A CA 1
ATOM 791 C C . VAL A 1 99 ? -22.005 -4.396 25.217 1.00 97.50 99 VAL A C 1
ATOM 793 O O . VAL A 1 99 ? -22.708 -5.229 24.654 1.00 97.50 99 VAL A O 1
ATOM 796 N N . TYR A 1 100 ? -21.291 -4.664 26.301 1.00 96.00 100 TYR A N 1
ATOM 797 C CA . TYR A 1 100 ? -21.247 -5.951 26.978 1.00 96.00 100 TYR A CA 1
ATOM 798 C C . TYR A 1 100 ? -21.638 -5.788 28.441 1.00 96.00 100 TYR A C 1
ATOM 800 O O . TYR A 1 100 ? -21.512 -4.708 29.020 1.00 96.00 100 TYR A O 1
ATOM 808 N N . THR A 1 101 ? -22.078 -6.880 29.056 1.00 95.19 101 THR A N 1
ATOM 809 C CA . THR A 1 101 ? -22.359 -6.932 30.491 1.00 95.19 101 THR A CA 1
ATOM 810 C C . THR A 1 101 ? -21.588 -8.091 31.102 1.00 95.19 101 THR A C 1
ATOM 812 O O . THR A 1 101 ? -21.591 -9.192 30.560 1.00 95.19 101 THR A O 1
ATOM 815 N N . ILE A 1 102 ? -20.904 -7.837 32.215 1.00 94.06 102 ILE A N 1
ATOM 816 C CA . ILE A 1 102 ? -20.261 -8.886 33.005 1.00 94.06 102 ILE A CA 1
ATOM 817 C C . ILE A 1 102 ? -21.348 -9.626 33.790 1.00 94.06 102 ILE A C 1
ATOM 819 O O . ILE A 1 102 ? -22.079 -9.020 34.578 1.00 94.06 102 ILE A O 1
ATOM 823 N N . GLU A 1 103 ? -21.437 -10.936 33.572 1.00 88.12 103 GLU A N 1
ATOM 824 C CA . GLU A 1 103 ? -22.362 -11.839 34.260 1.00 88.12 103 GLU A CA 1
ATOM 825 C C . GLU A 1 103 ? -21.639 -12.711 35.294 1.00 88.12 103 GLU A C 1
ATOM 827 O O . GLU A 1 103 ? -20.431 -12.937 35.210 1.00 88.12 103 GLU A O 1
ATOM 832 N N . GLY A 1 104 ? -22.387 -13.248 36.266 1.00 81.88 104 GLY A N 1
ATOM 833 C CA . GLY A 1 104 ? -21.833 -14.135 37.294 1.00 81.88 104 GLY A CA 1
ATOM 834 C C . GLY A 1 104 ? -20.684 -13.481 38.065 1.00 81.88 104 GLY A C 1
ATOM 835 O O . GLY A 1 104 ? -20.598 -12.270 38.127 1.00 81.88 104 GLY A O 1
ATOM 836 N N . ARG A 1 105 ? -19.780 -14.264 38.662 1.00 80.75 105 ARG A N 1
ATOM 837 C CA . ARG A 1 105 ? -18.632 -13.735 39.437 1.00 80.75 105 ARG A CA 1
ATOM 838 C C . ARG A 1 105 ? -17.415 -13.367 38.571 1.00 80.75 105 ARG A C 1
ATOM 840 O O . ARG A 1 105 ? -16.285 -13.404 39.060 1.00 80.75 105 ARG A O 1
ATOM 847 N N . HIS A 1 106 ? -17.614 -13.098 37.283 1.00 88.12 106 HIS A N 1
ATOM 848 C CA . HIS A 1 106 ? -16.523 -12.732 36.383 1.00 88.12 106 HIS A CA 1
ATOM 849 C C . HIS A 1 106 ? -16.084 -11.277 36.616 1.00 88.12 106 HIS A C 1
ATOM 851 O O . HIS A 1 106 ? -16.837 -10.464 37.140 1.00 88.12 106 HIS A O 1
ATOM 857 N N . GLN A 1 107 ? -14.840 -10.949 36.260 1.00 91.38 107 GLN A N 1
ATOM 858 C CA . GLN A 1 107 ? -14.292 -9.583 36.370 1.00 91.38 107 GLN A CA 1
ATOM 859 C C . GLN A 1 107 ? -14.136 -8.895 35.008 1.00 91.38 107 GLN A C 1
ATOM 861 O O . GLN A 1 107 ? -13.902 -7.689 34.938 1.00 91.38 107 GLN A O 1
ATOM 866 N N . SER A 1 108 ? -14.265 -9.661 33.928 1.00 95.12 108 SER A N 1
ATOM 867 C CA . SER A 1 108 ? -14.124 -9.212 32.551 1.00 95.12 108 SER A CA 1
ATOM 868 C C . SER A 1 108 ? -15.045 -10.008 31.638 1.00 95.12 108 SER A C 1
ATOM 870 O O . SER A 1 108 ? -15.515 -11.090 31.996 1.00 95.12 108 SER A O 1
ATOM 872 N N . VAL A 1 109 ? -15.267 -9.476 30.444 1.00 95.75 109 VAL A N 1
ATOM 873 C CA . VAL A 1 109 ? -16.010 -10.127 29.367 1.00 95.75 109 VAL A CA 1
ATOM 874 C C . VAL A 1 109 ? -15.170 -10.135 28.098 1.00 95.75 109 VAL A C 1
ATOM 876 O O . VAL A 1 109 ? -14.479 -9.162 27.788 1.00 95.75 109 VAL A O 1
ATOM 879 N N . LYS A 1 110 ? -15.238 -11.239 27.357 1.00 96.62 110 LYS A N 1
ATOM 880 C CA . LYS A 1 110 ? -14.582 -11.371 26.061 1.00 96.62 110 LYS A CA 1
ATOM 881 C C . LYS A 1 110 ? -15.386 -10.614 25.009 1.00 96.62 110 LYS A C 1
ATOM 883 O O . LYS A 1 110 ? -16.515 -10.998 24.717 1.00 96.62 110 LYS A O 1
ATOM 888 N N . ALA A 1 111 ? -14.803 -9.567 24.433 1.00 97.19 111 ALA A N 1
ATOM 889 C CA . ALA A 1 111 ? -15.459 -8.788 23.388 1.00 97.19 111 ALA A CA 1
ATOM 890 C C . ALA A 1 111 ? -15.062 -9.300 22.000 1.00 97.19 111 ALA A C 1
ATOM 892 O O . ALA A 1 111 ? -13.880 -9.475 21.709 1.00 97.19 111 ALA A O 1
ATOM 893 N N . THR A 1 112 ? -16.040 -9.514 21.125 1.00 96.94 112 THR A N 1
ATOM 894 C CA . THR A 1 112 ? -15.838 -9.924 19.730 1.00 96.94 112 THR A CA 1
ATOM 895 C C . THR A 1 112 ? -16.493 -8.910 18.801 1.00 96.94 112 THR A C 1
ATOM 897 O O . THR A 1 112 ? -17.656 -8.566 18.982 1.00 96.94 112 THR A O 1
ATOM 900 N N . TRP A 1 113 ? -15.770 -8.431 17.798 1.00 97.56 113 TRP A N 1
ATOM 901 C CA . TRP A 1 113 ? -16.298 -7.528 16.777 1.00 97.56 113 TRP A CA 1
ATOM 902 C C . TRP A 1 113 ? -15.767 -7.937 15.407 1.00 97.56 113 TRP A C 1
ATOM 904 O O . TRP A 1 113 ? -14.736 -8.605 15.308 1.00 97.56 113 TRP A O 1
ATOM 914 N N . GLU A 1 114 ? -16.482 -7.533 14.363 1.00 97.81 114 GLU A N 1
ATOM 915 C CA . GLU A 1 114 ? -15.989 -7.596 12.990 1.00 97.81 114 GLU A CA 1
ATOM 916 C C . GLU A 1 114 ? -14.904 -6.532 12.800 1.00 97.81 114 GLU A C 1
ATOM 918 O O . GLU A 1 114 ? -15.093 -5.382 13.194 1.00 97.81 114 GLU A O 1
ATOM 923 N N . GLU A 1 115 ? -13.740 -6.907 12.267 1.00 97.88 115 GLU A N 1
ATOM 924 C CA . GLU A 1 115 ? -12.643 -5.949 12.105 1.00 97.88 115 GLU A CA 1
ATOM 925 C C . GLU A 1 115 ? -12.970 -4.905 11.016 1.00 97.88 115 GLU A C 1
ATOM 927 O O . GLU A 1 115 ? -13.654 -5.229 10.044 1.00 97.88 115 GLU A O 1
ATOM 932 N N . PRO A 1 116 ? -12.492 -3.652 11.153 1.00 98.19 116 PRO A N 1
ATOM 933 C CA . PRO A 1 116 ? -12.695 -2.618 10.141 1.00 98.19 116 PRO A CA 1
ATOM 934 C C . PRO A 1 116 ? -12.147 -3.018 8.767 1.00 98.19 116 PRO A C 1
ATOM 936 O O . PRO A 1 116 ? -11.108 -3.676 8.671 1.00 98.19 116 PRO A O 1
ATOM 939 N N . VAL A 1 117 ? -12.810 -2.554 7.708 1.00 98.00 117 VAL A N 1
ATOM 940 C CA . VAL A 1 117 ? -12.401 -2.789 6.316 1.00 98.00 117 VAL A CA 1
ATOM 941 C C . VAL A 1 117 ? -11.947 -1.473 5.708 1.00 98.00 117 VAL A C 1
ATOM 943 O O . VAL A 1 117 ? -12.629 -0.453 5.832 1.00 98.00 117 VAL A O 1
ATOM 946 N N . PHE A 1 118 ? -10.799 -1.511 5.039 1.00 98.25 118 PHE A N 1
ATOM 947 C CA . PHE A 1 118 ? -10.212 -0.370 4.354 1.00 98.25 118 PHE A CA 1
ATOM 948 C C . PHE A 1 118 ? -9.926 -0.728 2.897 1.00 98.25 118 PHE A C 1
ATOM 950 O O . PHE A 1 118 ? -9.559 -1.867 2.599 1.00 98.25 118 PHE A O 1
ATOM 957 N N . SER A 1 119 ? -10.027 0.256 2.010 1.00 96.06 119 SER A N 1
ATOM 958 C CA . SER A 1 119 ? -9.587 0.141 0.621 1.00 96.06 119 SER A CA 1
ATOM 959 C C . SER A 1 119 ? -8.846 1.387 0.178 1.00 96.06 119 SER A C 1
ATOM 961 O O . SER A 1 119 ? -9.065 2.477 0.697 1.00 96.06 119 SER A O 1
ATOM 963 N N . ASP A 1 120 ? -7.962 1.210 -0.793 1.00 96.00 120 ASP A N 1
ATOM 964 C CA . ASP A 1 120 ? -7.161 2.281 -1.362 1.00 96.00 120 ASP A CA 1
ATOM 965 C C . ASP A 1 120 ? -6.831 1.961 -2.833 1.00 96.00 120 ASP A C 1
ATOM 967 O O . ASP A 1 120 ? -6.854 0.788 -3.226 1.00 96.00 120 ASP A O 1
ATOM 971 N N . ASN A 1 121 ? -6.579 2.971 -3.670 1.00 90.06 121 ASN A N 1
ATOM 972 C CA . ASN A 1 121 ? -6.287 2.787 -5.099 1.00 90.06 121 ASN A CA 1
ATOM 973 C C . ASN A 1 121 ? -4.867 2.287 -5.392 1.00 90.06 121 ASN A C 1
ATOM 975 O O . ASN A 1 121 ? -4.664 1.697 -6.458 1.00 90.06 121 ASN A O 1
ATOM 979 N N . VAL A 1 122 ? -3.907 2.502 -4.490 1.00 91.31 122 VAL A N 1
ATOM 980 C CA . VAL A 1 122 ? -2.595 1.829 -4.512 1.00 91.31 122 VAL A CA 1
ATOM 981 C C . VAL A 1 122 ? -2.523 0.669 -3.517 1.00 91.31 122 VAL A C 1
ATOM 983 O O . VAL A 1 122 ? -1.632 -0.174 -3.607 1.00 91.31 122 VAL A O 1
ATOM 986 N N . GLY A 1 123 ? -3.541 0.548 -2.667 1.00 91.50 123 GLY A N 1
ATOM 987 C CA . GLY A 1 123 ? -3.766 -0.587 -1.784 1.00 91.50 123 GLY A CA 1
ATOM 988 C C . GLY A 1 123 ? -3.278 -0.327 -0.363 1.00 91.50 123 GLY A C 1
ATOM 989 O O . GLY A 1 123 ? -2.388 0.479 -0.113 1.00 91.50 123 GLY A O 1
ATOM 990 N N . VAL A 1 124 ? -3.874 -1.038 0.593 1.00 95.06 124 VAL A N 1
ATOM 991 C CA . VAL A 1 124 ? -3.538 -0.909 2.016 1.00 95.06 124 VAL A CA 1
ATOM 992 C C . VAL A 1 124 ? -2.418 -1.886 2.357 1.00 95.06 124 VAL A C 1
ATOM 994 O O . VAL A 1 124 ? -2.571 -3.097 2.189 1.00 95.06 124 VAL A O 1
ATOM 997 N N . VAL A 1 125 ? -1.299 -1.365 2.853 1.00 93.81 125 VAL A N 1
ATOM 998 C CA . VAL A 1 125 ? -0.092 -2.144 3.156 1.00 93.81 125 VAL A CA 1
ATOM 999 C C . VAL A 1 125 ? -0.090 -2.619 4.602 1.00 93.81 125 VAL A C 1
ATOM 1001 O O . VAL A 1 125 ? 0.260 -3.766 4.879 1.00 93.81 125 VAL A O 1
ATOM 1004 N N . THR A 1 126 ? -0.477 -1.750 5.539 1.00 96.19 126 THR A N 1
ATOM 1005 C CA . THR A 1 126 ? -0.450 -2.064 6.973 1.00 96.19 126 THR A CA 1
ATOM 1006 C C . THR A 1 126 ? -1.735 -1.620 7.653 1.00 96.19 126 THR A C 1
ATOM 1008 O O . THR A 1 126 ? -2.257 -0.547 7.378 1.00 96.19 126 THR A O 1
ATOM 1011 N N . ILE A 1 127 ? -2.230 -2.438 8.584 1.00 97.81 127 ILE A N 1
ATOM 1012 C CA . ILE A 1 127 ? -3.287 -2.058 9.523 1.00 97.81 127 ILE A CA 1
ATOM 1013 C C . ILE A 1 127 ? -2.771 -2.338 10.931 1.00 97.81 127 ILE A C 1
ATOM 1015 O O . ILE A 1 127 ? -2.456 -3.476 11.281 1.00 97.81 127 ILE A O 1
ATOM 1019 N N . THR A 1 128 ? -2.687 -1.295 11.749 1.00 97.75 128 THR A N 1
ATOM 1020 C CA . THR A 1 128 ? -2.350 -1.402 13.173 1.00 97.75 128 THR A CA 1
ATOM 1021 C C . THR A 1 128 ? -3.611 -1.289 14.018 1.00 97.75 128 THR A C 1
ATOM 1023 O O . THR A 1 128 ? -4.530 -0.549 13.672 1.00 97.75 128 THR A O 1
ATOM 1026 N N . LYS A 1 129 ? -3.673 -2.033 15.128 1.00 97.94 129 LYS A N 1
ATOM 1027 C CA . LYS A 1 129 ? -4.843 -2.079 16.015 1.00 97.94 129 LYS A CA 1
ATOM 1028 C C . LYS A 1 129 ? -4.448 -1.986 17.480 1.00 97.94 129 LYS A C 1
ATOM 1030 O O . LYS A 1 129 ? -3.466 -2.600 17.892 1.00 97.94 129 LYS A O 1
ATOM 1035 N N . SER A 1 130 ? -5.223 -1.243 18.272 1.00 98.00 130 SER A N 1
ATOM 1036 C CA . SER A 1 130 ? -4.983 -1.124 19.717 1.00 98.00 130 SER A CA 1
ATOM 1037 C C . SER A 1 130 ? -5.351 -2.394 20.486 1.00 98.00 130 SER A C 1
ATOM 1039 O O . SER A 1 130 ? -4.716 -2.703 21.487 1.00 98.00 130 SER A O 1
ATOM 1041 N N . ASN A 1 131 ? -6.357 -3.139 20.015 1.00 97.88 131 ASN A N 1
ATOM 1042 C CA . ASN A 1 131 ? -6.811 -4.410 20.581 1.00 97.88 131 ASN A CA 1
ATOM 1043 C C . ASN A 1 131 ? -7.341 -5.320 19.468 1.00 97.88 131 ASN A C 1
ATOM 1045 O O . ASN A 1 131 ? -7.641 -4.845 18.374 1.00 97.88 131 ASN A O 1
ATOM 1049 N N . SER A 1 132 ? -7.476 -6.618 19.750 1.00 97.38 132 SER A N 1
ATOM 1050 C CA . SER A 1 132 ? -7.990 -7.608 18.793 1.00 97.38 132 SER A CA 1
ATOM 1051 C C . SER A 1 132 ? -9.326 -8.195 19.253 1.00 97.38 132 SER A C 1
ATOM 1053 O O . SER A 1 132 ? -9.552 -8.299 20.461 1.00 97.38 132 SER A O 1
ATOM 1055 N N . PRO A 1 133 ? -10.192 -8.640 18.325 1.00 97.81 133 PRO A N 1
ATOM 1056 C CA . PRO A 1 133 ? -11.362 -9.427 18.690 1.00 97.81 133 PRO A CA 1
ATOM 1057 C C . PRO A 1 133 ? -10.963 -10.614 19.573 1.00 97.81 133 PRO A C 1
ATOM 1059 O O . PRO A 1 133 ? -9.972 -11.297 19.314 1.00 97.81 133 PRO A O 1
ATOM 1062 N N . GLY A 1 134 ? -11.728 -10.853 20.633 1.00 96.94 134 GLY A N 1
ATOM 1063 C CA . GLY A 1 134 ? -11.450 -11.885 21.629 1.00 96.94 134 GLY A CA 1
ATOM 1064 C C . GLY A 1 134 ? -10.626 -11.414 22.834 1.00 96.94 134 GLY A C 1
ATOM 1065 O O . GLY A 1 134 ? -10.393 -12.227 23.735 1.00 96.94 134 GLY A O 1
ATOM 1066 N N . THR A 1 135 ? -10.216 -10.141 22.891 1.00 97.19 135 THR A N 1
ATOM 1067 C CA . THR A 1 135 ? -9.636 -9.525 24.096 1.00 97.19 135 THR A CA 1
ATOM 1068 C C . THR A 1 135 ? -10.676 -9.451 25.224 1.00 97.19 135 THR A C 1
ATOM 1070 O O . THR A 1 135 ? -11.853 -9.165 24.993 1.00 97.19 135 THR A O 1
ATOM 1073 N N . ASP A 1 136 ? -10.239 -9.726 26.455 1.00 97.19 136 ASP A N 1
ATOM 1074 C CA . ASP A 1 136 ? -11.052 -9.593 27.664 1.00 97.19 136 ASP A CA 1
ATOM 1075 C C . ASP A 1 136 ? -10.997 -8.158 28.201 1.00 97.19 136 ASP A C 1
ATOM 1077 O O . ASP A 1 136 ? -9.921 -7.609 28.435 1.00 97.19 136 ASP A O 1
ATOM 1081 N N . PHE A 1 137 ? -12.167 -7.561 28.422 1.00 97.31 137 PHE A N 1
ATOM 1082 C CA . PHE A 1 137 ? -12.311 -6.198 28.928 1.00 97.31 137 PHE A CA 1
ATOM 1083 C C . PHE A 1 137 ? -13.011 -6.196 30.285 1.00 97.31 137 PHE A C 1
ATOM 1085 O O . PHE A 1 137 ? -14.055 -6.825 30.463 1.00 97.31 137 PHE A O 1
ATOM 1092 N N . GLY A 1 138 ? -12.434 -5.478 31.248 1.00 96.62 138 GLY A N 1
ATOM 1093 C CA . GLY A 1 138 ? -13.088 -5.183 32.524 1.00 96.62 138 GLY A CA 1
ATOM 1094 C C . GLY A 1 138 ? -14.156 -4.096 32.384 1.00 96.62 138 GLY A C 1
ATOM 1095 O O . GLY A 1 138 ? -14.296 -3.485 31.325 1.00 96.62 138 GLY A O 1
ATOM 1096 N N . ALA A 1 139 ? -14.883 -3.828 33.469 1.00 95.81 139 ALA A N 1
ATOM 1097 C CA . ALA A 1 139 ? -15.894 -2.773 33.520 1.00 95.81 139 ALA A CA 1
ATOM 1098 C C . ALA A 1 139 ? -15.340 -1.401 33.089 1.00 95.81 139 ALA A C 1
ATOM 1100 O O . ALA A 1 139 ? -14.235 -1.020 33.476 1.00 95.81 139 ALA A O 1
ATOM 1101 N N . GLY A 1 140 ? -16.125 -0.645 32.319 1.00 96.00 140 GLY A N 1
ATOM 1102 C CA . GLY A 1 140 ? -15.757 0.682 31.823 1.00 96.00 140 GLY A CA 1
ATOM 1103 C C . GLY A 1 140 ? -15.864 0.823 30.305 1.00 96.00 140 GLY A C 1
ATOM 1104 O O . GLY A 1 140 ? -16.401 -0.039 29.617 1.00 96.00 140 GLY A O 1
ATOM 1105 N N . SER A 1 141 ? -15.372 1.946 29.780 1.00 97.44 141 SER A N 1
ATOM 1106 C CA . SER A 1 141 ? -15.361 2.250 28.345 1.00 97.44 141 SER A CA 1
ATOM 1107 C C . SER A 1 141 ? -13.937 2.172 27.805 1.00 97.44 141 SER A C 1
ATOM 1109 O O . SER A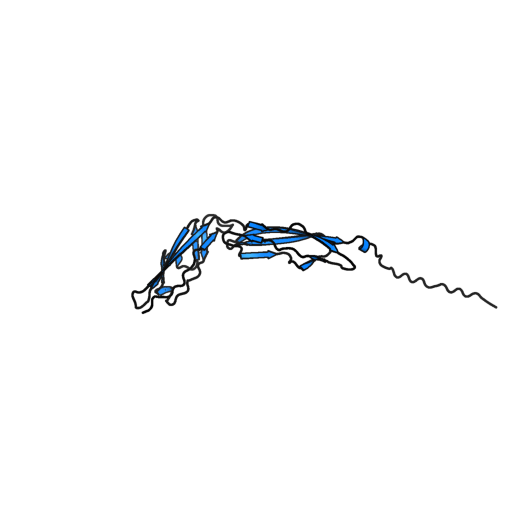 1 141 ? -13.075 2.940 28.227 1.00 97.44 141 SER A O 1
ATOM 1111 N N . HIS A 1 142 ? -13.719 1.319 26.810 1.00 98.00 142 HIS A N 1
ATOM 1112 C CA . HIS A 1 142 ? -12.422 1.078 26.179 1.00 98.00 142 HIS A CA 1
ATOM 1113 C C . HIS A 1 142 ? -12.447 1.570 24.736 1.00 98.00 142 HIS A C 1
ATOM 1115 O O . HIS A 1 142 ? -13.355 1.226 23.981 1.00 98.00 142 HIS A O 1
ATOM 1121 N N . LEU A 1 143 ? -11.473 2.395 24.352 1.00 98.12 143 LEU A N 1
ATOM 1122 C CA . LEU A 1 143 ? -11.370 2.932 22.996 1.00 98.12 143 LEU A CA 1
ATOM 1123 C C . LEU A 1 143 ? -10.565 1.977 22.111 1.00 98.12 143 LEU A C 1
ATOM 1125 O O . LEU A 1 143 ? -9.407 1.669 22.404 1.00 98.12 143 LEU A O 1
ATOM 1129 N N . ILE A 1 144 ? -11.170 1.534 21.017 1.00 98.38 144 ILE A N 1
ATOM 1130 C CA . ILE A 1 144 ? -10.530 0.686 20.019 1.00 98.38 144 ILE A CA 1
ATOM 1131 C C . ILE A 1 144 ? -10.190 1.545 18.811 1.00 98.38 144 ILE A C 1
ATOM 1133 O O . ILE A 1 144 ? -11.057 2.227 18.267 1.00 98.38 144 ILE A O 1
ATOM 1137 N N . THR A 1 145 ? -8.926 1.504 18.405 1.00 98.38 145 THR A N 1
ATOM 1138 C CA . THR A 1 145 ? -8.396 2.300 17.299 1.00 98.38 145 THR A CA 1
ATOM 1139 C C . THR A 1 145 ? -7.719 1.371 16.314 1.00 98.38 145 THR A C 1
ATOM 1141 O O . THR A 1 145 ? -6.818 0.622 16.696 1.00 98.38 145 THR A O 1
ATOM 1144 N N . TYR A 1 146 ? -8.138 1.462 15.059 1.00 98.62 146 TYR A N 1
ATOM 1145 C CA . TYR A 1 146 ? -7.462 0.882 13.910 1.00 98.62 146 TYR A CA 1
ATOM 1146 C C . TYR A 1 146 ? -6.910 2.024 13.053 1.00 98.62 146 TYR A C 1
ATOM 1148 O O . TYR A 1 146 ? -7.638 2.976 12.768 1.00 98.62 146 TYR A O 1
ATOM 1156 N N . GLU A 1 147 ? -5.639 1.947 12.668 1.00 98.44 147 GLU A N 1
ATOM 1157 C CA . GLU A 1 147 ? -4.983 2.891 11.753 1.00 98.44 147 GLU A CA 1
ATOM 1158 C C . GLU A 1 147 ? -4.463 2.105 10.546 1.00 98.44 147 GLU A C 1
ATOM 1160 O O . GLU A 1 147 ? -3.674 1.172 10.719 1.00 98.44 147 GLU A O 1
ATOM 1165 N N . ALA A 1 148 ? -4.948 2.460 9.357 1.00 98.25 148 ALA A N 1
ATOM 1166 C CA . ALA A 1 148 ? -4.541 1.873 8.086 1.00 98.25 148 ALA A CA 1
ATOM 1167 C C . ALA A 1 148 ? -3.540 2.785 7.372 1.00 98.25 148 ALA A C 1
ATOM 1169 O O . ALA A 1 148 ? -3.686 4.008 7.423 1.00 98.25 148 ALA A O 1
ATOM 1170 N N . HIS A 1 149 ? -2.571 2.171 6.696 1.00 96.69 149 HIS A N 1
ATOM 1171 C CA . HIS A 1 149 ? -1.503 2.809 5.929 1.00 96.69 149 HIS A CA 1
ATOM 1172 C C . HIS A 1 149 ? -1.436 2.209 4.529 1.00 96.69 149 HIS A C 1
ATOM 1174 O O . HIS A 1 149 ? -1.401 0.980 4.400 1.00 96.69 149 HIS A O 1
ATOM 1180 N N . ASP A 1 150 ? -1.381 3.047 3.501 1.00 94.88 150 ASP A N 1
ATOM 1181 C CA . ASP A 1 150 ? -1.015 2.625 2.143 1.00 94.88 150 ASP A CA 1
ATOM 1182 C C . ASP A 1 150 ? 0.505 2.662 1.907 1.00 94.88 150 ASP A C 1
ATOM 1184 O O . ASP A 1 150 ? 1.295 2.917 2.821 1.00 94.88 150 ASP A O 1
ATOM 1188 N N . ASP A 1 151 ? 0.913 2.357 0.672 1.00 90.12 151 ASP A N 1
ATOM 1189 C CA . ASP A 1 151 ? 2.315 2.314 0.236 1.00 90.12 151 ASP A CA 1
ATOM 1190 C C . ASP A 1 151 ? 2.975 3.704 0.176 1.00 90.12 151 ASP A C 1
ATOM 1192 O O . ASP A 1 151 ? 4.195 3.809 0.283 1.00 90.12 151 ASP A O 1
ATOM 1196 N N . ALA A 1 152 ? 2.180 4.773 0.055 1.00 92.38 152 ALA A N 1
ATOM 1197 C CA . ALA A 1 152 ? 2.652 6.156 0.064 1.00 92.38 152 ALA A CA 1
ATOM 1198 C C . ALA A 1 152 ? 2.644 6.785 1.468 1.00 92.38 152 ALA A C 1
ATOM 1200 O O . ALA A 1 152 ? 2.964 7.962 1.616 1.00 92.38 152 ALA A O 1
ATOM 1201 N N . GLU A 1 153 ? 2.340 5.999 2.503 1.00 93.62 153 GLU A N 1
ATOM 1202 C CA . GLU A 1 153 ? 2.250 6.395 3.910 1.00 93.62 153 GLU A CA 1
ATOM 1203 C C . GLU A 1 153 ? 1.062 7.301 4.277 1.00 93.62 153 GLU A C 1
ATOM 1205 O O . GLU A 1 153 ? 1.050 7.872 5.382 1.00 93.62 153 GLU A O 1
ATOM 1210 N N . TRP A 1 154 ? 0.026 7.414 3.435 1.00 96.44 154 TRP A N 1
ATOM 1211 C CA . TRP A 1 154 ? -1.203 8.063 3.887 1.00 96.44 154 TRP A CA 1
ATOM 1212 C C . TRP A 1 154 ? -1.951 7.192 4.884 1.00 96.44 154 TRP A C 1
ATOM 1214 O O . TRP A 1 154 ? -1.812 5.970 4.936 1.00 96.44 154 TRP A O 1
ATOM 1224 N N . LYS A 1 155 ? -2.724 7.858 5.748 1.00 96.88 155 LYS A N 1
ATOM 1225 C CA . LYS A 1 155 ? -3.299 7.234 6.938 1.00 96.88 155 LYS A CA 1
ATOM 1226 C C . LYS A 1 155 ? -4.767 7.554 7.083 1.00 96.88 155 LYS A C 1
ATOM 1228 O O . LYS A 1 155 ? -5.171 8.713 6.979 1.00 96.88 155 LYS A O 1
ATOM 1233 N N . SER A 1 156 ? -5.541 6.548 7.462 1.00 98.06 156 SER A N 1
ATOM 1234 C CA . SER A 1 156 ? -6.909 6.728 7.937 1.00 98.06 156 SER A CA 1
ATOM 1235 C C . SER A 1 156 ? -7.155 5.938 9.213 1.00 98.06 156 SER A C 1
ATOM 1237 O O . SER A 1 156 ? -6.400 5.034 9.578 1.00 98.06 156 SER A O 1
ATOM 1239 N N . LYS A 1 157 ? -8.189 6.343 9.955 1.00 98.12 157 LYS A N 1
ATOM 1240 C CA . LYS A 1 157 ? -8.510 5.778 11.266 1.00 98.12 157 LYS A CA 1
ATOM 1241 C C . LYS A 1 157 ? -9.960 5.352 11.335 1.00 98.12 157 LYS A C 1
ATOM 1243 O O . LYS A 1 157 ? -10.847 6.120 10.975 1.00 98.12 157 LYS A O 1
ATOM 1248 N N . CYS A 1 158 ? -10.179 4.176 11.90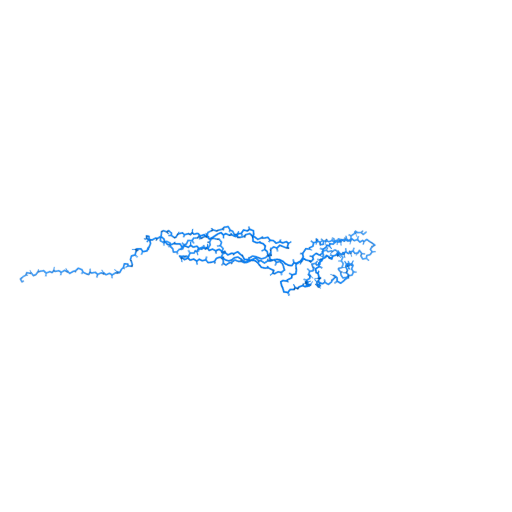7 1.00 98.44 158 CYS A N 1
ATOM 1249 C CA . CYS A 1 158 ? -11.469 3.749 12.427 1.00 98.44 158 CYS A CA 1
ATOM 1250 C C . CYS A 1 158 ? -11.379 3.680 13.953 1.00 98.44 158 CYS A C 1
ATOM 1252 O O . CYS A 1 158 ? -10.445 3.092 14.505 1.00 98.44 158 CYS A O 1
ATOM 1254 N N . VAL A 1 159 ? -12.337 4.306 14.637 1.00 98.44 159 VAL A N 1
ATOM 1255 C CA . VAL A 1 159 ? -12.370 4.381 16.098 1.00 98.44 159 VAL A CA 1
ATOM 1256 C C . VAL A 1 159 ? -13.766 4.052 16.598 1.00 98.44 159 VAL A C 1
ATOM 1258 O O . VAL A 1 159 ? -14.735 4.692 16.199 1.00 98.44 159 VAL A O 1
ATOM 1261 N N . PHE A 1 160 ? -13.853 3.104 17.526 1.00 98.50 160 PHE A N 1
ATOM 1262 C CA . PHE A 1 160 ? -15.099 2.719 18.185 1.00 98.50 160 PHE A CA 1
ATOM 1263 C C . PHE A 1 160 ? -14.846 2.344 19.645 1.00 98.50 160 PHE A C 1
ATOM 1265 O O . PHE A 1 160 ? -13.706 2.339 20.113 1.00 98.50 160 PHE A O 1
ATOM 1272 N N . LYS A 1 161 ? -15.910 2.092 20.409 1.00 98.38 161 LYS A N 1
ATOM 1273 C CA . LYS A 1 161 ? -15.807 1.793 21.844 1.00 98.38 161 LYS A CA 1
ATOM 1274 C C . LYS A 1 161 ? -16.304 0.393 22.165 1.00 98.38 161 LYS A C 1
ATOM 1276 O O . LYS A 1 161 ? -17.280 -0.067 21.582 1.00 98.38 161 LYS A O 1
ATOM 1281 N N . ILE A 1 162 ? -15.679 -0.229 23.158 1.00 98.31 162 ILE A N 1
ATOM 1282 C CA . ILE A 1 162 ? -16.234 -1.359 23.903 1.00 98.31 162 ILE A CA 1
ATOM 1283 C C . ILE A 1 162 ? -16.661 -0.825 25.267 1.00 98.31 162 ILE A C 1
ATOM 1285 O O . ILE A 1 162 ? -15.827 -0.379 26.053 1.00 98.31 162 ILE A O 1
ATOM 1289 N N . VAL A 1 163 ? -17.958 -0.845 25.546 1.00 98.06 163 VAL A N 1
ATOM 1290 C CA . VAL A 1 163 ? -18.521 -0.451 26.838 1.00 98.06 163 VAL A CA 1
ATOM 1291 C C . VAL A 1 163 ? -18.898 -1.711 27.598 1.00 98.06 163 VAL A C 1
ATOM 1293 O O . VAL A 1 163 ? -19.691 -2.513 27.118 1.00 98.06 163 VAL A O 1
ATOM 1296 N N . VAL A 1 164 ? -18.335 -1.888 28.786 1.00 97.44 164 VAL A N 1
ATOM 1297 C CA . VAL A 1 164 ? -18.589 -3.038 29.649 1.00 97.44 164 VAL A CA 1
ATOM 1298 C C . VAL A 1 164 ? -19.294 -2.574 30.914 1.00 97.44 164 VAL A C 1
ATOM 1300 O O . VAL A 1 164 ? -18.720 -1.863 31.743 1.00 97.44 164 VAL A O 1
ATOM 1303 N N . ASN A 1 165 ? -20.539 -3.009 31.066 1.00 95.00 165 ASN A N 1
ATOM 1304 C CA . ASN A 1 165 ? -21.362 -2.762 32.238 1.00 95.00 165 ASN A CA 1
ATOM 1305 C C . ASN A 1 165 ? -21.199 -3.889 33.264 1.00 95.00 165 ASN A C 1
ATOM 1307 O O . ASN A 1 165 ? -20.880 -5.030 32.924 1.00 95.00 165 ASN A O 1
ATOM 1311 N N . VAL A 1 166 ? -21.464 -3.575 34.530 1.00 89.56 166 VAL A N 1
ATOM 1312 C CA . VAL A 1 166 ? -21.552 -4.563 35.613 1.00 89.56 166 VAL A CA 1
ATOM 1313 C C . VAL A 1 166 ? -23.020 -4.748 35.957 1.00 89.56 166 VAL A C 1
ATOM 1315 O O . VAL A 1 166 ? -23.729 -3.755 36.132 1.00 89.56 166 VAL A O 1
ATOM 1318 N N . ASN A 1 167 ? -23.481 -5.995 36.065 1.00 81.38 167 ASN A N 1
ATOM 1319 C CA . ASN A 1 167 ? -24.831 -6.256 36.552 1.00 81.38 167 ASN A CA 1
ATOM 1320 C C . ASN A 1 167 ? -24.968 -5.742 38.009 1.00 81.38 167 ASN A C 1
ATOM 1322 O O . ASN A 1 167 ? -24.149 -6.123 38.850 1.00 81.38 167 ASN A O 1
ATOM 1326 N N . PRO A 1 168 ? -25.957 -4.887 38.338 1.00 67.88 168 PRO A N 1
ATOM 1327 C CA . PRO A 1 168 ? -26.151 -4.344 39.686 1.00 67.88 168 PRO A CA 1
ATOM 1328 C C . PRO A 1 168 ? -26.257 -5.397 40.804 1.00 67.88 168 PRO A C 1
ATOM 1330 O O . PRO A 1 168 ? -25.847 -5.105 41.927 1.00 67.88 168 PRO A O 1
ATOM 1333 N N . ASP A 1 169 ? -26.680 -6.634 40.518 1.00 64.31 169 ASP A N 1
ATOM 1334 C CA . ASP A 1 169 ? -26.713 -7.727 41.512 1.00 64.31 169 ASP A CA 1
ATOM 1335 C C . ASP A 1 169 ? -25.312 -8.111 42.050 1.00 64.31 169 ASP A C 1
ATOM 1337 O O . ASP A 1 169 ? -25.179 -8.737 43.101 1.00 64.31 169 ASP A O 1
ATOM 1341 N N . GLN A 1 170 ? -24.242 -7.710 41.354 1.00 57.88 170 GLN A N 1
ATOM 1342 C CA . GLN A 1 170 ? -22.842 -7.874 41.771 1.00 57.88 170 GLN A CA 1
ATOM 1343 C C . GLN A 1 170 ? -22.351 -6.757 42.704 1.00 57.88 170 GLN A C 1
ATOM 1345 O O . GLN A 1 170 ? -21.340 -6.924 43.382 1.00 57.88 170 GLN A O 1
ATOM 1350 N N . GLN A 1 171 ? -23.039 -5.611 42.753 1.00 55.28 171 GLN A N 1
ATOM 1351 C CA . GLN A 1 171 ? -22.640 -4.465 43.582 1.00 55.28 171 GLN A CA 1
ATOM 1352 C C . GLN A 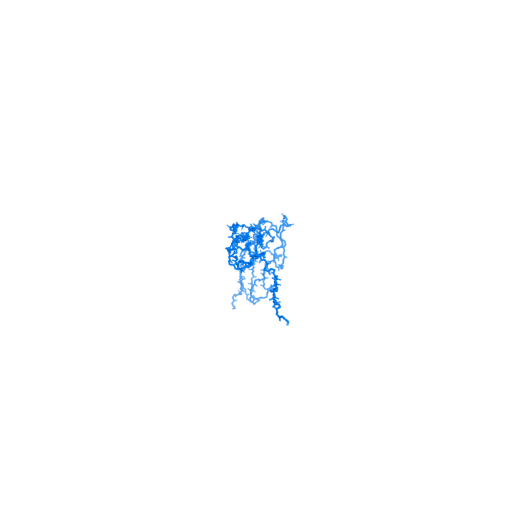1 171 ? -23.009 -4.650 45.065 1.00 55.28 171 GLN A C 1
ATOM 1354 O O . GLN A 1 171 ? -22.615 -3.840 45.901 1.00 55.28 171 GLN A O 1
ATOM 1359 N N . GLN A 1 172 ? -23.757 -5.708 45.402 1.00 49.84 172 GLN A N 1
ATOM 1360 C CA . GLN A 1 172 ? -24.358 -5.896 46.724 1.00 49.84 172 GLN A CA 1
ATOM 1361 C C . GLN A 1 172 ? -23.706 -6.951 47.616 1.00 49.84 172 GLN A C 1
ATOM 1363 O O . GLN A 1 172 ? -24.198 -7.137 48.726 1.00 49.84 172 GLN A O 1
ATOM 1368 N N . GLN A 1 173 ? -22.623 -7.632 47.228 1.00 44.00 173 GLN A N 1
ATOM 1369 C CA . GLN A 1 173 ? -22.007 -8.586 48.156 1.00 44.00 173 GLN A CA 1
ATOM 1370 C C . GLN A 1 173 ? -21.064 -7.848 49.127 1.00 44.00 173 GLN A C 1
ATOM 1372 O O . GLN A 1 173 ? -19.996 -7.401 48.704 1.00 44.00 173 GLN A O 1
ATOM 1377 N N . PRO A 1 174 ? -21.421 -7.686 50.421 1.00 44.00 174 PRO A N 1
ATOM 1378 C CA . PRO A 1 174 ? -20.558 -7.006 51.372 1.00 44.00 174 PRO A CA 1
ATOM 1379 C C . PRO A 1 174 ? -19.332 -7.879 51.625 1.00 44.00 174 PRO A C 1
ATOM 1381 O O . PRO A 1 174 ? -19.435 -9.106 51.723 1.00 44.00 174 PRO A O 1
ATOM 1384 N N . THR A 1 175 ? -18.175 -7.246 51.789 1.00 43.81 175 THR A N 1
ATOM 1385 C CA . THR A 1 175 ? -17.027 -7.856 52.456 1.00 43.81 175 THR A CA 1
ATOM 1386 C C . THR A 1 175 ? -17.508 -8.431 53.786 1.00 43.81 175 THR A C 1
ATOM 1388 O O . THR A 1 175 ? -17.885 -7.693 54.694 1.00 43.81 175 THR A O 1
ATOM 1391 N N . ALA A 1 176 ? -17.551 -9.760 53.900 1.00 47.09 176 ALA A N 1
ATOM 1392 C CA . ALA A 1 176 ? -17.849 -10.419 55.160 1.00 47.09 176 ALA A CA 1
ATOM 1393 C C . ALA A 1 176 ? -16.722 -10.077 56.146 1.00 47.09 176 ALA A C 1
ATOM 1395 O O . ALA A 1 176 ? -15.662 -10.701 56.146 1.00 47.09 176 ALA A O 1
ATOM 1396 N N . GLN A 1 177 ? -16.933 -9.035 56.951 1.00 43.56 177 GLN A N 1
ATOM 1397 C CA . GLN A 1 177 ? -16.113 -8.744 58.113 1.00 43.56 177 GLN A CA 1
ATOM 1398 C C . GLN A 1 177 ? -16.226 -9.937 59.061 1.00 43.56 177 GLN A C 1
ATOM 1400 O O . GLN A 1 177 ? -17.306 -10.268 59.548 1.00 43.56 177 GLN A O 1
ATOM 1405 N N . SER A 1 178 ? -15.101 -10.599 59.310 1.00 44.91 178 SER A N 1
ATOM 1406 C CA . SER A 1 178 ? -14.982 -11.651 60.310 1.00 44.91 178 SER A CA 1
ATOM 1407 C C . SER A 1 178 ? -15.125 -11.046 61.709 1.00 44.91 178 SER A C 1
ATOM 1409 O O . SER A 1 178 ? -14.131 -10.724 62.359 1.00 44.91 178 SER A O 1
ATOM 1411 N N . HIS A 1 179 ? -16.356 -10.873 62.181 1.00 42.72 179 HIS A N 1
ATOM 1412 C CA . HIS A 1 179 ? -16.629 -10.555 63.577 1.00 42.72 179 HIS A CA 1
ATOM 1413 C C . HIS A 1 179 ? -17.039 -11.846 64.295 1.00 42.72 179 HIS A C 1
ATOM 1415 O O . HIS A 1 179 ? -18.218 -12.169 64.424 1.00 42.72 179 HIS A O 1
ATOM 1421 N N . PHE A 1 180 ? -16.050 -12.627 64.737 1.00 42.66 180 PHE A N 1
ATOM 1422 C CA . PHE A 1 180 ? -16.288 -13.736 65.661 1.00 42.66 180 PHE A CA 1
ATOM 1423 C C . PHE A 1 180 ? -16.680 -13.154 67.027 1.00 42.66 180 PHE A C 1
ATOM 1425 O O . PHE A 1 180 ? -15.822 -12.770 67.819 1.00 42.66 180 PHE A O 1
ATOM 1432 N N . GLN A 1 181 ? -17.981 -13.067 67.313 1.00 45.31 181 GLN A N 1
ATOM 1433 C CA . GLN A 1 181 ? -18.459 -12.949 68.690 1.00 45.31 181 GLN A CA 1
ATOM 1434 C C . GLN A 1 181 ? -18.313 -14.316 69.370 1.00 45.31 181 GLN A C 1
ATOM 1436 O O . GLN A 1 181 ? -18.964 -15.286 68.987 1.00 45.31 181 GLN A O 1
ATOM 1441 N N . LEU A 1 182 ? -17.438 -14.393 70.375 1.00 43.88 182 LEU A N 1
ATOM 1442 C CA . LEU A 1 182 ? -17.358 -15.538 71.282 1.00 43.88 182 LEU A CA 1
ATOM 1443 C C . LEU A 1 182 ? -18.638 -15.603 72.139 1.00 43.88 182 LEU A C 1
ATOM 1445 O O . LEU A 1 182 ? -19.063 -14.566 72.656 1.00 43.88 182 LEU A O 1
ATOM 1449 N N . PRO A 1 183 ? -19.249 -16.784 72.338 1.00 43.78 183 PRO A N 1
ATOM 1450 C CA . PRO A 1 183 ? -20.383 -16.917 73.240 1.00 43.78 183 PRO A CA 1
ATOM 1451 C C . PRO A 1 183 ? -19.927 -16.765 74.697 1.00 43.78 183 PRO A C 1
ATOM 1453 O O . PRO A 1 183 ? -18.983 -17.411 75.151 1.00 43.78 183 PRO A O 1
ATOM 1456 N N . ILE A 1 184 ? -20.633 -15.911 75.439 1.00 50.19 184 ILE A N 1
ATOM 1457 C CA . ILE A 1 184 ? -20.512 -15.780 76.892 1.00 50.19 184 ILE A CA 1
ATOM 1458 C C . ILE A 1 184 ? -21.102 -17.051 77.513 1.00 50.19 184 ILE A C 1
ATOM 1460 O O . ILE A 1 184 ? -22.319 -17.230 77.524 1.00 50.19 184 ILE A O 1
ATOM 1464 N N . LEU A 1 185 ? -20.258 -17.940 78.038 1.00 47.59 185 LEU A N 1
ATOM 1465 C CA . LEU A 1 185 ? -20.721 -19.021 78.906 1.00 47.59 185 LEU A CA 1
ATOM 1466 C C . LEU A 1 185 ? -20.906 -18.464 80.321 1.00 47.59 185 LEU A C 1
ATOM 1468 O O . LEU A 1 185 ? -19.953 -18.308 81.082 1.00 47.59 185 LEU A O 1
ATOM 1472 N N . TYR A 1 186 ? -22.157 -18.165 80.667 1.00 43.81 186 TYR A N 1
ATOM 1473 C CA . TYR A 1 186 ? -22.589 -18.094 82.059 1.00 43.81 186 TYR A CA 1
ATOM 1474 C C . TYR A 1 186 ? -22.446 -19.486 82.674 1.00 43.81 186 TYR A C 1
ATOM 1476 O O . TYR A 1 186 ? -23.067 -20.429 82.188 1.00 43.81 186 TYR A O 1
ATOM 1484 N N . ASN A 1 187 ? -21.709 -19.605 83.779 1.00 39.72 187 ASN A N 1
ATOM 1485 C CA . ASN A 1 187 ? -21.907 -20.718 84.697 1.00 39.72 187 ASN A CA 1
ATOM 1486 C C . ASN A 1 187 ? -22.303 -20.169 86.066 1.00 39.72 187 ASN A C 1
ATOM 1488 O O . ASN A 1 187 ? -21.619 -19.331 86.654 1.00 39.72 187 ASN A O 1
ATOM 1492 N N . ARG A 1 188 ? -23.484 -20.595 86.510 1.00 46.19 188 ARG A N 1
ATOM 1493 C CA . ARG A 1 188 ? -24.148 -20.181 87.743 1.00 46.19 188 ARG A CA 1
ATOM 1494 C C . ARG A 1 188 ? -23.725 -21.147 88.857 1.00 46.19 188 ARG A C 1
ATOM 1496 O O . ARG A 1 188 ? -23.761 -22.356 88.665 1.00 46.19 188 ARG A O 1
ATOM 1503 N N . PHE A 1 189 ? -23.318 -20.571 89.983 1.00 45.53 189 PHE A N 1
ATOM 1504 C CA . PHE A 1 189 ? -22.954 -21.176 91.270 1.00 45.53 189 PHE A CA 1
ATOM 1505 C C . PHE A 1 189 ? -23.825 -22.350 91.737 1.00 45.53 189 PHE A C 1
ATOM 1507 O O . PHE A 1 189 ? -25.037 -22.278 91.563 1.00 45.53 189 PHE A O 1
ATOM 1514 N N . TYR A 1 190 ? -23.230 -23.281 92.499 1.00 40.00 190 TYR A N 1
ATOM 1515 C CA . TYR A 1 190 ? -23.837 -23.848 93.715 1.00 40.00 190 TYR A CA 1
ATOM 1516 C C . TYR A 1 190 ? -22.762 -24.242 94.754 1.00 40.00 190 TYR A C 1
ATOM 1518 O O . TYR A 1 190 ? -21.874 -25.020 94.428 1.00 40.00 190 TYR A O 1
ATOM 1526 N N . PHE A 1 191 ? -22.938 -23.667 95.958 1.00 49.19 191 PHE A N 1
ATOM 1527 C CA . PHE A 1 191 ? -22.376 -23.908 97.306 1.00 49.19 191 PHE A CA 1
ATOM 1528 C C . PHE A 1 191 ? -20.860 -24.011 97.524 1.00 49.19 191 PHE A C 1
ATOM 1530 O O . PHE A 1 191 ? -20.238 -25.005 97.100 1.00 49.19 191 PHE A O 1
#